Protein AF-A0A161WYA4-F1 (afdb_monomer)

Secondary structure (DSSP, 8-state):
-----PPPP----SSSHHHHHHHHHHHHHHHHHHHHHHHTTTT---PPPP---------------------------------HHHHHHHHHHT-SS-TT-TT-HHHHHHHHS-HHHHHHHHHHHTT-HHHHHHHHHHHHHHHHTT-HHHHHHHHHHSPTT-HHHHHHHTTTTTSSSSTTTT----

Mean predicted aligned error: 19.21 Å

pLDDT: mean 70.08, std 20.34, range [38.53, 97.38]

Radius of gyration: 28.35 Å; Cα contacts (8 Å, |Δi|>4): 161; chains: 1; bounding box: 110×42×62 Å

Sequence (186 aa):
MTMEGRQPPRNGFFTTMPGVLTAVAAIITAVGGVYGVYATQKTSDEPSPPGPSTSIAEESTDEPTAPTPTEPTPTPTEPTSVPIIIALGDLNGAASTDTTSVDDPFTAWYVSADLERQAVADACGNGDLDSCAVLEQVLAQDCTDTVYAACDILYFVEPEGSELEDLGATCGYLFGDWSFAGRCST

Solvent-accessible surface area (backbone atoms only — not comparable to full-atom values): 11558 Å² total; per-residue (Å²): 141,82,85,82,83,82,79,81,87,82,88,70,78,83,78,47,77,73,53,59,56,56,55,52,55,56,51,53,56,57,54,52,57,57,52,57,62,57,66,66,63,78,80,75,89,84,85,87,81,86,86,79,92,82,87,86,83,89,84,88,79,92,83,80,92,69,86,74,77,85,68,78,76,76,73,82,71,73,74,74,72,63,58,53,59,59,46,52,46,57,65,55,59,62,66,68,85,58,93,72,65,81,83,39,38,60,59,54,36,51,78,71,44,55,73,69,57,40,51,30,47,52,40,18,76,72,68,37,65,69,32,37,62,48,37,52,54,50,30,54,50,36,8,58,71,62,37,30,32,25,6,22,41,35,30,70,41,40,52,90,91,35,76,56,19,53,36,8,18,14,38,36,65,77,38,99,48,63,91,38,49,58,51,46,68,125

Foldseek 3Di:
DDDDDDDDDDPPPPPDPVVVVVVVVVVVVVVVVVVVVVVVPPPDDDDDDDDDDDDDDDDDDDDDDDDDPPPPPPDPPPQPLPQLLVQVCVLCVVPPVCLPPPVRLVNVCLVVDDPVLVVLSVCVPVPNSVSSVVNLVVLLVCQLVQSLSSLLSQLRSGTPPDPSVVCSQCSNVVRPGNPQRSNSDD

Structure (mmCIF, N/CA/C/O backbone):
data_AF-A0A161WYA4-F1
#
_entry.id   AF-A0A161WYA4-F1
#
loop_
_atom_site.group_PDB
_atom_site.id
_atom_site.type_symbol
_atom_site.label_atom_id
_atom_site.label_alt_id
_atom_site.label_comp_id
_atom_site.label_asym_id
_atom_site.label_entity_id
_atom_site.label_seq_id
_atom_site.pdbx_PDB_ins_code
_atom_site.Cartn_x
_atom_site.Cartn_y
_atom_site.Cartn_z
_atom_site.occupancy
_atom_site.B_iso_or_equiv
_atom_site.auth_seq_id
_atom_site.auth_comp_id
_atom_site.auth_asym_id
_atom_site.auth_atom_id
_atom_site.pdbx_PDB_model_num
ATOM 1 N N . MET A 1 1 ? 61.691 4.209 -39.657 1.00 47.62 1 MET A N 1
ATOM 2 C CA . MET A 1 1 ? 60.628 3.220 -39.926 1.00 47.62 1 MET A CA 1
ATOM 3 C C . MET A 1 1 ? 59.839 3.071 -38.641 1.00 47.62 1 MET A C 1
ATOM 5 O O . MET A 1 1 ? 60.300 2.380 -37.745 1.00 47.62 1 MET A O 1
ATOM 9 N N . THR A 1 2 ? 58.719 3.777 -38.517 1.00 48.59 2 THR A N 1
ATOM 10 C CA . THR A 1 2 ? 57.867 3.718 -37.323 1.00 48.59 2 THR A CA 1
ATOM 11 C C . THR A 1 2 ? 56.442 3.592 -37.836 1.00 48.59 2 THR A C 1
ATOM 13 O O . THR A 1 2 ? 55.973 4.480 -38.542 1.00 48.59 2 THR A O 1
ATOM 16 N N . MET A 1 3 ? 55.830 2.429 -37.610 1.00 46.84 3 MET A N 1
ATOM 17 C CA . MET A 1 3 ? 54.502 2.098 -38.119 1.00 46.84 3 MET A CA 1
ATOM 18 C C . MET A 1 3 ? 53.418 2.738 -37.251 1.00 46.84 3 MET A C 1
ATOM 20 O O . MET A 1 3 ? 53.408 2.569 -36.033 1.00 46.84 3 MET A O 1
ATOM 24 N N . GLU A 1 4 ? 52.504 3.444 -37.912 1.00 56.88 4 GLU A N 1
ATOM 25 C CA . GLU A 1 4 ? 51.235 3.941 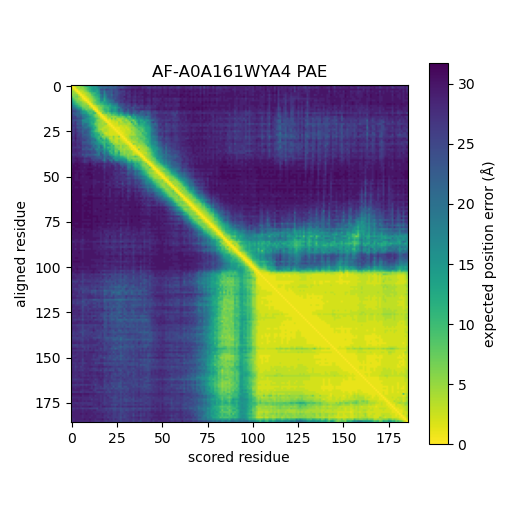-37.386 1.00 56.88 4 GLU A CA 1
ATOM 26 C C . GLU A 1 4 ? 50.301 2.775 -37.018 1.00 56.88 4 GLU A C 1
ATOM 28 O O . GLU A 1 4 ? 50.036 1.879 -37.823 1.00 56.88 4 GLU A O 1
ATOM 33 N N . GLY A 1 5 ? 49.784 2.793 -35.788 1.00 56.94 5 GLY A N 1
ATOM 34 C CA . GLY A 1 5 ? 48.776 1.852 -35.310 1.00 56.94 5 GLY A CA 1
ATOM 35 C C . GLY A 1 5 ? 47.381 2.229 -35.807 1.00 56.94 5 GLY A C 1
ATOM 36 O O . GLY A 1 5 ? 46.801 3.217 -35.367 1.00 56.94 5 GLY A O 1
ATOM 37 N N . ARG A 1 6 ? 46.825 1.409 -36.703 1.00 56.19 6 ARG A N 1
ATOM 38 C CA . ARG A 1 6 ? 45.411 1.430 -37.111 1.00 56.19 6 ARG A CA 1
ATOM 39 C C . ARG A 1 6 ? 44.522 1.006 -35.934 1.00 56.19 6 ARG A C 1
ATOM 41 O O . ARG A 1 6 ? 44.583 -0.144 -35.507 1.00 56.19 6 ARG A O 1
ATOM 48 N N . GLN A 1 7 ? 43.664 1.903 -35.449 1.00 64.12 7 GLN A N 1
ATOM 49 C CA . GLN A 1 7 ? 42.535 1.541 -34.584 1.00 64.12 7 GLN A CA 1
ATOM 50 C C . GLN A 1 7 ? 41.408 0.891 -35.414 1.00 64.12 7 GLN A C 1
ATOM 52 O O . GLN A 1 7 ? 41.105 1.386 -36.503 1.00 64.12 7 GLN A O 1
ATOM 57 N N . PRO A 1 8 ? 40.763 -0.188 -34.929 1.00 61.38 8 PRO A N 1
ATOM 58 C CA . PRO A 1 8 ? 39.582 -0.759 -35.571 1.00 61.38 8 PRO A CA 1
ATOM 59 C C . PRO A 1 8 ? 38.324 0.104 -35.332 1.00 61.38 8 PRO A C 1
ATOM 61 O O . PRO A 1 8 ? 38.220 0.770 -34.296 1.00 61.38 8 PRO A O 1
ATOM 64 N N . PRO A 1 9 ? 37.348 0.091 -36.262 1.00 58.38 9 PRO A N 1
ATOM 65 C CA . PRO A 1 9 ? 36.104 0.839 -36.122 1.00 58.38 9 PRO A CA 1
ATOM 66 C C . PRO A 1 9 ? 35.237 0.280 -34.985 1.00 58.38 9 PRO A C 1
ATOM 68 O O . PRO A 1 9 ? 34.954 -0.915 -34.905 1.00 58.38 9 PRO A O 1
ATOM 71 N N . ARG A 1 10 ? 34.805 1.181 -34.098 1.00 57.78 10 ARG A N 1
ATOM 72 C CA . ARG A 1 10 ? 33.825 0.934 -33.037 1.00 57.78 10 ARG A CA 1
ATOM 73 C C . ARG A 1 10 ? 32.420 0.856 -33.644 1.00 57.78 10 ARG A C 1
ATOM 75 O O . ARG A 1 10 ? 31.809 1.885 -33.911 1.00 57.78 10 ARG A O 1
ATOM 82 N N . ASN A 1 11 ? 31.889 -0.352 -33.805 1.00 58.50 11 ASN A N 1
ATOM 83 C CA . ASN A 1 11 ? 30.472 -0.571 -34.107 1.00 58.50 11 ASN A CA 1
ATOM 84 C C . ASN A 1 11 ? 29.654 -0.479 -32.809 1.00 58.50 11 ASN A C 1
ATOM 86 O O . ASN A 1 11 ? 29.347 -1.488 -32.183 1.00 58.50 11 ASN A O 1
ATOM 90 N N . GLY A 1 12 ? 29.342 0.745 -32.380 1.00 54.50 12 GLY A N 1
ATOM 91 C CA . GLY A 1 12 ? 28.477 1.032 -31.232 1.00 54.50 12 GLY A CA 1
ATOM 92 C C . GLY A 1 12 ? 27.145 1.628 -31.677 1.00 54.50 12 GLY A C 1
ATOM 93 O O . GLY A 1 12 ? 26.897 2.802 -31.438 1.00 54.50 12 GLY A O 1
ATOM 94 N N . PHE A 1 13 ? 26.309 0.838 -32.353 1.00 54.38 13 PHE A N 1
ATOM 95 C CA . PHE A 1 13 ? 24.953 1.248 -32.758 1.00 54.38 13 PHE A CA 1
ATOM 96 C C . PHE A 1 13 ? 23.881 0.981 -31.676 1.00 54.38 13 PHE A C 1
ATOM 98 O O . PHE A 1 13 ? 22.723 1.324 -31.873 1.00 54.38 13 PHE A O 1
ATOM 105 N N . PHE A 1 14 ? 24.252 0.403 -30.525 1.00 50.34 14 PHE A N 1
ATOM 106 C CA . PHE A 1 14 ? 23.326 0.047 -29.433 1.00 50.34 14 PHE A CA 1
ATOM 107 C C . PHE A 1 14 ? 23.307 1.030 -28.248 1.00 50.34 14 PHE A C 1
ATOM 109 O O . PHE A 1 14 ? 22.590 0.804 -27.281 1.00 50.34 14 PHE A O 1
ATOM 116 N N . THR A 1 15 ? 24.060 2.131 -28.304 1.00 53.16 15 THR A N 1
ATOM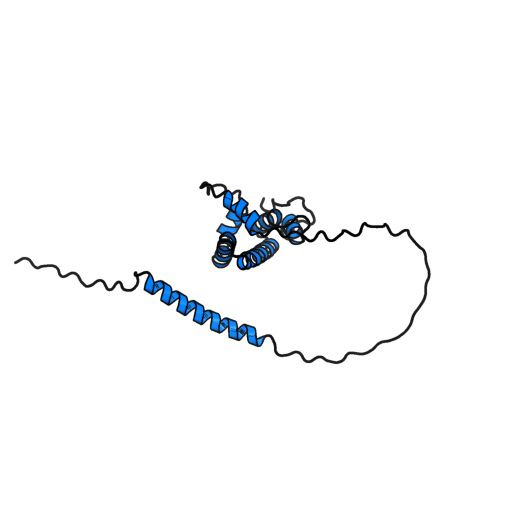 117 C CA . THR A 1 15 ? 2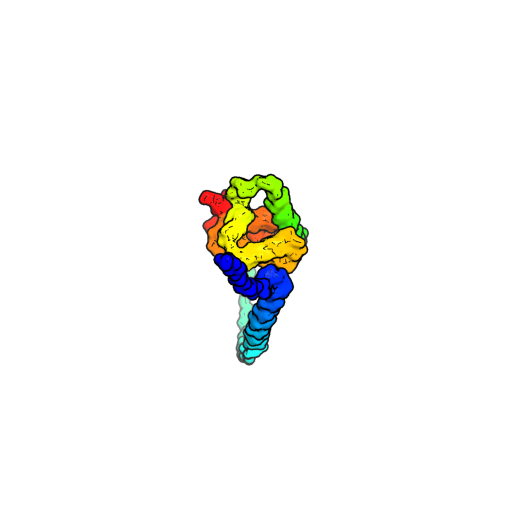4.159 3.118 -27.204 1.00 53.16 15 THR A CA 1
ATOM 118 C C . THR A 1 15 ? 23.525 4.468 -27.524 1.00 53.16 15 THR A C 1
ATOM 120 O O . THR A 1 15 ? 23.718 5.442 -26.802 1.00 53.16 15 THR A O 1
ATOM 123 N N . THR A 1 16 ? 22.760 4.555 -28.609 1.00 54.78 16 THR A N 1
ATOM 124 C CA . THR A 1 16 ? 21.992 5.754 -28.942 1.00 54.78 16 THR A CA 1
ATOM 125 C C . THR A 1 16 ? 20.567 5.579 -28.415 1.00 54.78 16 THR A C 1
ATOM 127 O O . THR A 1 16 ? 19.871 4.649 -28.819 1.00 54.78 16 THR A O 1
ATOM 130 N N . MET A 1 17 ? 20.134 6.489 -27.531 1.00 55.53 17 MET A N 1
ATOM 131 C CA . MET A 1 17 ? 18.785 6.583 -26.935 1.00 55.53 17 MET A CA 1
ATOM 132 C C . MET A 1 17 ? 17.600 6.204 -27.861 1.00 55.53 17 MET A C 1
ATOM 134 O O . MET A 1 17 ? 16.667 5.572 -27.372 1.00 55.53 17 MET A O 1
ATOM 138 N N . PRO A 1 18 ? 17.609 6.496 -29.180 1.00 55.38 18 PRO A N 1
ATOM 139 C CA . PRO A 1 18 ? 16.517 6.096 -30.076 1.00 55.38 18 PRO A CA 1
ATOM 140 C C . PRO A 1 18 ? 16.351 4.575 -30.278 1.00 55.38 18 PRO A C 1
ATOM 142 O O . PRO A 1 18 ? 15.240 4.095 -30.505 1.00 55.38 18 PRO A O 1
ATOM 145 N N . GLY A 1 19 ? 17.437 3.796 -30.206 1.00 49.72 19 GLY A N 1
ATOM 146 C CA . GLY A 1 19 ? 17.408 2.354 -30.489 1.00 49.72 19 GLY A CA 1
ATOM 147 C C . GLY A 1 19 ? 16.739 1.532 -29.385 1.00 49.72 19 GLY A C 1
ATOM 148 O O . GLY A 1 19 ? 15.979 0.610 -29.674 1.00 49.72 19 GLY A O 1
ATOM 149 N N . VAL A 1 20 ? 16.967 1.910 -28.123 1.00 57.31 20 VAL A N 1
ATOM 150 C CA . VAL A 1 20 ? 16.388 1.228 -26.952 1.00 57.31 20 VAL A CA 1
ATOM 151 C C . VAL A 1 20 ? 14.870 1.428 -26.902 1.00 57.31 20 VAL A C 1
ATOM 153 O O . VAL A 1 20 ? 14.136 0.466 -26.697 1.00 57.31 20 VAL A O 1
ATOM 156 N N . LEU A 1 21 ? 14.382 2.640 -27.193 1.00 57.38 21 LEU A N 1
ATOM 157 C CA . LEU A 1 21 ? 12.945 2.945 -27.200 1.00 57.38 21 LEU A CA 1
ATOM 158 C C . LEU A 1 21 ? 12.170 2.132 -28.249 1.00 57.38 21 LEU A C 1
ATOM 160 O O . LEU A 1 21 ? 11.066 1.660 -27.984 1.00 57.38 21 LEU A O 1
ATOM 164 N N . THR A 1 22 ? 12.766 1.912 -29.423 1.00 62.84 22 THR A N 1
ATOM 165 C CA . THR A 1 22 ? 12.117 1.138 -30.494 1.00 62.84 22 THR A CA 1
ATOM 166 C C . THR A 1 22 ? 12.009 -0.348 -30.129 1.00 62.84 22 THR A C 1
ATOM 168 O O . THR A 1 22 ? 11.001 -0.988 -30.426 1.00 62.84 22 THR A O 1
ATOM 171 N N . ALA A 1 23 ? 13.018 -0.899 -29.443 1.00 55.03 23 ALA A N 1
ATOM 172 C CA . ALA A 1 23 ? 12.997 -2.288 -28.986 1.00 55.03 23 ALA A CA 1
ATOM 173 C C . ALA A 1 23 ? 11.920 -2.533 -27.913 1.00 55.03 23 ALA A C 1
ATOM 175 O O . ALA A 1 23 ? 11.228 -3.547 -27.967 1.00 55.03 23 ALA A O 1
ATOM 176 N N . VAL A 1 24 ? 11.721 -1.588 -26.987 1.00 58.06 24 VAL A N 1
ATOM 177 C CA . VAL A 1 24 ? 10.690 -1.688 -25.937 1.00 58.06 24 VAL A CA 1
ATOM 178 C C . VAL A 1 24 ? 9.274 -1.656 -26.530 1.00 58.06 24 VAL A C 1
ATOM 180 O O . VAL A 1 24 ? 8.442 -2.487 -26.170 1.00 58.06 24 VAL A O 1
ATOM 183 N N . ALA A 1 25 ? 9.004 -0.785 -27.508 1.00 57.91 25 ALA A N 1
ATOM 184 C CA . ALA A 1 25 ? 7.690 -0.711 -28.159 1.00 57.91 25 ALA A CA 1
ATOM 185 C C . ALA A 1 25 ? 7.301 -2.010 -28.899 1.00 57.91 25 ALA A C 1
ATOM 187 O O . ALA A 1 25 ? 6.134 -2.418 -28.897 1.00 57.91 25 ALA A O 1
ATOM 188 N N . ALA A 1 26 ? 8.282 -2.695 -29.499 1.00 57.41 26 ALA A N 1
ATOM 189 C CA . ALA A 1 26 ? 8.061 -3.977 -30.166 1.00 57.41 26 ALA A CA 1
ATOM 190 C C . ALA A 1 26 ? 7.690 -5.095 -29.173 1.00 57.41 26 ALA A C 1
ATOM 192 O O . ALA A 1 26 ? 6.840 -5.931 -29.481 1.00 57.41 26 ALA A O 1
ATOM 193 N N . ILE A 1 27 ? 8.277 -5.085 -27.972 1.00 59.66 27 ILE A N 1
ATOM 194 C CA . ILE A 1 27 ? 7.988 -6.066 -26.917 1.00 59.66 27 ILE A CA 1
ATOM 195 C C . ILE A 1 27 ? 6.573 -5.858 -26.356 1.00 59.66 27 ILE A C 1
ATOM 197 O O . ILE A 1 27 ? 5.811 -6.819 -26.275 1.00 59.66 27 ILE A O 1
ATOM 201 N N . ILE A 1 28 ? 6.177 -4.613 -26.061 1.00 59.66 28 ILE A N 1
ATOM 202 C CA . ILE A 1 28 ? 4.836 -4.291 -25.529 1.00 59.66 28 ILE A CA 1
ATOM 203 C C . ILE A 1 28 ? 3.731 -4.735 -26.502 1.00 59.66 28 ILE A C 1
ATOM 205 O O . ILE A 1 28 ? 2.737 -5.337 -26.096 1.00 59.66 28 ILE A O 1
ATOM 209 N N . THR A 1 29 ? 3.930 -4.516 -27.806 1.00 59.72 29 THR A N 1
ATOM 210 C CA . THR A 1 29 ? 2.952 -4.909 -28.837 1.00 59.72 29 THR A CA 1
ATOM 211 C C . THR A 1 29 ? 2.811 -6.434 -28.945 1.00 59.72 29 THR A C 1
ATOM 213 O O . THR A 1 29 ? 1.705 -6.945 -29.129 1.00 59.72 29 THR A O 1
ATOM 216 N N . ALA A 1 30 ? 3.911 -7.179 -28.794 1.00 48.88 30 ALA A N 1
ATOM 217 C CA . ALA A 1 30 ? 3.885 -8.639 -28.842 1.00 48.88 30 ALA A CA 1
ATOM 218 C C . ALA A 1 30 ? 3.184 -9.256 -27.617 1.00 48.88 30 ALA A C 1
ATOM 220 O O . ALA A 1 30 ? 2.446 -10.228 -27.767 1.00 48.88 30 ALA A O 1
ATOM 221 N N . VAL A 1 31 ? 3.364 -8.680 -26.423 1.00 57.81 31 VAL A N 1
ATOM 222 C CA . VAL A 1 31 ? 2.738 -9.182 -25.186 1.00 57.81 31 VAL A CA 1
ATOM 223 C C . VAL A 1 31 ? 1.249 -8.818 -25.121 1.00 57.81 31 VAL A C 1
ATOM 225 O O . VAL A 1 31 ? 0.424 -9.674 -24.795 1.00 57.81 31 VAL A O 1
ATOM 228 N N . GLY A 1 32 ? 0.872 -7.600 -25.531 1.00 53.41 32 GLY A N 1
ATOM 229 C CA . GLY A 1 32 ? -0.534 -7.174 -25.580 1.00 53.41 32 GLY A CA 1
ATOM 230 C C . GLY A 1 32 ? -1.396 -8.010 -26.537 1.00 53.41 32 GLY A C 1
ATOM 231 O O . GLY A 1 32 ? -2.552 -8.308 -26.236 1.00 53.41 32 GLY A O 1
ATOM 232 N N . GLY A 1 33 ? -0.824 -8.470 -27.658 1.00 54.84 33 GLY A N 1
ATOM 233 C CA . GLY A 1 33 ? -1.518 -9.347 -28.607 1.00 54.84 33 GLY A CA 1
ATOM 234 C C . GLY A 1 33 ? -1.873 -10.726 -28.037 1.00 54.84 33 GLY A C 1
ATOM 235 O O . GLY A 1 33 ? -2.917 -11.278 -28.379 1.00 54.84 33 GLY A O 1
ATOM 236 N N . VAL A 1 34 ? -1.049 -11.272 -27.135 1.00 56.34 34 VAL A N 1
ATOM 237 C CA . VAL A 1 34 ? -1.311 -12.573 -26.492 1.00 56.34 34 VAL A CA 1
ATOM 238 C C . VAL A 1 34 ? -2.396 -12.445 -25.417 1.00 56.34 34 VAL A C 1
ATOM 240 O O . VAL A 1 34 ? -3.281 -13.297 -25.341 1.00 56.34 34 VAL A O 1
ATOM 243 N N . TYR A 1 35 ? -2.393 -11.356 -24.642 1.00 51.31 35 TYR A N 1
ATOM 244 C CA . TYR A 1 35 ? -3.405 -11.115 -23.606 1.00 51.31 35 TYR A CA 1
ATOM 245 C C . TYR A 1 35 ? -4.802 -10.817 -24.182 1.00 51.31 35 TYR A C 1
ATOM 247 O O . TYR A 1 35 ? -5.800 -11.327 -23.668 1.00 51.31 35 TYR A O 1
ATOM 255 N N . GLY A 1 36 ? -4.896 -10.080 -25.296 1.00 51.44 36 GLY A N 1
ATOM 256 C CA . GLY A 1 36 ? -6.182 -9.777 -25.945 1.00 51.44 36 GLY A CA 1
ATOM 257 C C . GLY A 1 36 ? -6.926 -11.012 -26.484 1.00 51.44 36 GLY A C 1
ATOM 258 O O . GLY A 1 36 ? -8.158 -11.065 -26.451 1.00 51.44 36 GLY A O 1
ATOM 259 N N . VAL A 1 37 ? -6.191 -12.039 -26.926 1.00 55.22 37 VAL A N 1
ATOM 260 C CA . VAL A 1 37 ? -6.762 -13.316 -27.407 1.00 55.22 37 VAL A CA 1
ATOM 261 C C . VAL A 1 37 ? -7.187 -14.229 -26.249 1.00 55.22 37 VAL A C 1
ATOM 263 O O . VAL A 1 37 ? -8.087 -15.056 -26.405 1.00 55.22 37 VAL A O 1
ATOM 266 N N . TYR A 1 38 ? -6.580 -14.076 -25.070 1.00 52.91 38 TYR A N 1
ATOM 267 C CA . TYR A 1 38 ? -6.950 -14.847 -23.880 1.00 52.91 38 TYR A CA 1
ATOM 268 C C . TYR A 1 38 ? -8.208 -14.291 -23.194 1.00 52.91 38 TYR A C 1
ATOM 270 O O . TYR A 1 38 ? -9.061 -15.060 -22.753 1.00 52.91 38 TYR A O 1
ATOM 278 N N . ALA A 1 39 ? -8.372 -12.965 -23.159 1.00 54.16 39 ALA A N 1
ATOM 279 C CA . ALA A 1 39 ? -9.538 -12.317 -22.552 1.00 54.16 39 ALA A CA 1
ATOM 280 C C . ALA A 1 39 ? -10.845 -12.536 -23.343 1.00 54.16 39 ALA A C 1
ATOM 282 O O . ALA A 1 39 ? -11.924 -12.571 -22.758 1.00 54.16 39 ALA A O 1
ATOM 283 N N . THR A 1 40 ? -10.767 -12.742 -24.661 1.00 51.88 40 THR A N 1
ATOM 284 C CA . THR A 1 40 ? -11.947 -12.949 -25.523 1.00 51.88 40 THR A CA 1
ATOM 285 C C . THR A 1 40 ? -12.492 -14.381 -25.516 1.00 51.88 40 THR A C 1
ATOM 287 O O . THR A 1 40 ? -13.616 -14.596 -25.961 1.00 51.88 40 THR A O 1
ATOM 290 N N . GLN A 1 41 ? -11.758 -15.361 -24.975 1.00 49.72 41 GLN A N 1
ATOM 291 C CA . GLN A 1 41 ? -12.216 -16.758 -24.907 1.00 49.72 41 GLN A CA 1
ATOM 292 C C . GLN A 1 41 ? -13.034 -17.102 -23.651 1.00 49.72 41 GLN A C 1
ATOM 294 O O . GLN A 1 41 ? -13.661 -18.155 -23.621 1.00 49.72 41 GLN A O 1
ATOM 299 N N . LYS A 1 42 ? -13.083 -16.240 -22.624 1.00 50.50 42 LYS A N 1
ATOM 300 C CA . LYS A 1 42 ? -13.828 -16.532 -21.381 1.00 50.50 42 LYS A CA 1
ATOM 301 C C . LYS A 1 42 ? -15.328 -16.188 -21.414 1.00 50.50 42 LYS A C 1
ATOM 303 O O . LYS A 1 42 ? -15.999 -16.397 -20.410 1.00 50.50 42 LYS A O 1
ATOM 308 N N . THR A 1 43 ? -15.875 -15.715 -22.538 1.00 47.28 43 THR A N 1
ATOM 309 C CA . THR A 1 43 ? -17.268 -15.213 -22.609 1.00 47.28 43 THR A CA 1
ATOM 310 C C . THR A 1 43 ? -18.182 -16.032 -23.526 1.00 47.28 43 THR A C 1
ATOM 312 O O . THR A 1 43 ? -19.148 -15.516 -24.085 1.00 47.28 43 THR A O 1
ATOM 315 N N . SER A 1 44 ? -17.904 -17.314 -23.736 1.00 49.62 44 SER A N 1
ATOM 316 C CA . SER A 1 44 ? -18.810 -18.188 -24.490 1.00 49.62 44 SER A CA 1
ATOM 317 C C . SER A 1 44 ? -18.805 -19.581 -23.890 1.00 49.62 44 SER A C 1
ATOM 319 O O . SER A 1 44 ? -17.930 -20.369 -24.210 1.00 49.62 44 SER A O 1
ATOM 321 N N . ASP A 1 45 ? -19.730 -19.815 -22.957 1.00 44.25 45 ASP A N 1
ATOM 322 C CA . ASP A 1 45 ? -20.588 -21.007 -22.871 1.00 44.25 45 ASP A CA 1
ATOM 323 C C . ASP A 1 45 ? -21.181 -21.123 -21.458 1.00 44.25 45 ASP A C 1
ATOM 325 O O . ASP A 1 45 ? -20.529 -21.614 -20.544 1.00 44.25 45 ASP A O 1
ATOM 329 N N . GLU A 1 46 ? -22.449 -20.733 -21.284 1.00 38.53 46 GLU A N 1
ATOM 330 C CA . GLU A 1 46 ? -23.305 -21.422 -20.310 1.00 38.53 46 GLU A CA 1
ATOM 331 C C . GLU A 1 46 ? -24.775 -21.443 -20.779 1.00 38.53 46 GLU A C 1
ATOM 333 O O . GLU A 1 46 ? -25.427 -20.398 -20.846 1.00 38.53 46 GLU A O 1
ATOM 338 N N . PRO A 1 47 ? -25.324 -22.618 -21.145 1.00 47.44 47 PRO A N 1
ATOM 339 C CA . PRO A 1 47 ? -26.754 -22.807 -21.355 1.00 47.44 47 PRO A CA 1
ATOM 340 C C . PRO A 1 47 ? -27.472 -23.139 -20.033 1.00 47.44 47 PRO A C 1
A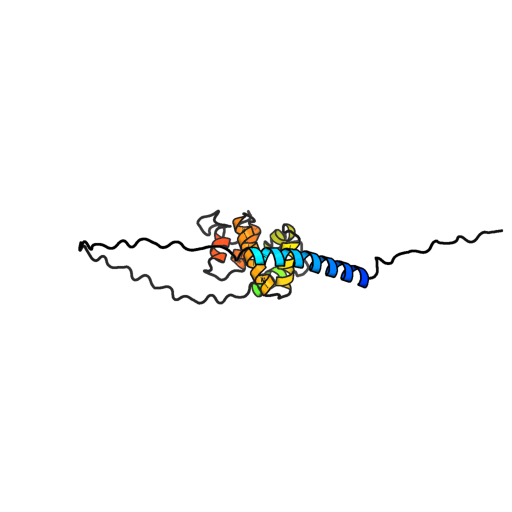TOM 342 O O . PRO A 1 47 ? -27.167 -24.132 -19.375 1.00 47.44 47 PRO A O 1
ATOM 345 N N . SER A 1 48 ? -28.479 -22.334 -19.674 1.00 46.06 48 SER A N 1
ATOM 346 C CA . SER A 1 48 ? -29.366 -22.566 -18.523 1.00 46.06 48 SER A CA 1
ATOM 347 C C . SER A 1 48 ? -30.192 -23.856 -18.641 1.00 46.06 48 SER A C 1
ATOM 349 O O . SER A 1 48 ? -30.783 -24.101 -19.698 1.00 46.06 48 SER A O 1
ATOM 351 N N . PRO A 1 49 ? -30.391 -24.608 -17.542 1.00 57.84 49 PRO A N 1
ATOM 352 C CA . PRO A 1 49 ? -31.505 -25.537 -17.413 1.00 57.84 49 PRO A CA 1
ATOM 353 C C . PRO A 1 49 ? -32.680 -24.951 -16.591 1.00 57.84 49 PRO A C 1
ATOM 355 O O . PRO A 1 49 ? -32.474 -24.110 -15.713 1.00 57.84 49 PRO A O 1
ATOM 3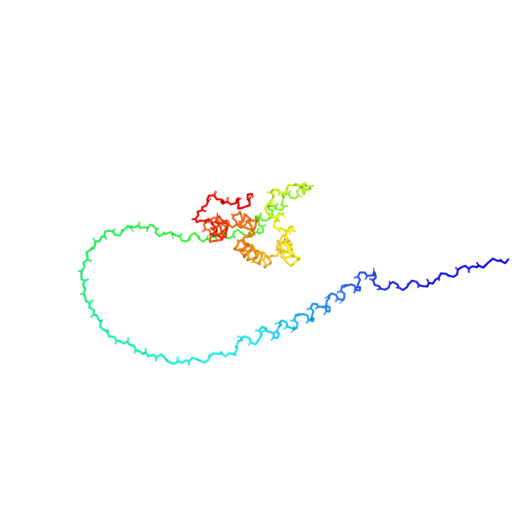58 N N . PRO A 1 50 ? -33.928 -25.387 -16.867 1.00 53.09 50 PRO A N 1
ATOM 359 C CA . PRO A 1 50 ? -35.140 -24.894 -16.217 1.00 53.09 50 PRO A CA 1
ATOM 360 C C . PRO A 1 50 ? -35.324 -25.506 -14.819 1.00 53.09 50 PRO A C 1
ATOM 362 O O . PRO A 1 50 ? -35.002 -26.671 -14.590 1.00 53.09 50 PRO A O 1
ATOM 365 N N . GLY A 1 51 ? -35.859 -24.712 -13.888 1.00 46.59 51 GLY A N 1
ATOM 366 C CA . GLY A 1 51 ? -36.082 -25.123 -12.499 1.00 46.59 51 GLY A CA 1
ATOM 367 C C . GLY A 1 51 ? -37.257 -26.087 -12.291 1.00 46.59 51 GLY A C 1
ATOM 368 O O . GLY A 1 51 ? -37.955 -26.448 -13.239 1.00 46.59 51 GLY A O 1
ATOM 369 N N . PRO A 1 52 ? -37.541 -26.441 -11.027 1.00 50.66 52 PRO A N 1
ATOM 370 C CA . PRO A 1 52 ? -38.861 -26.893 -10.620 1.00 50.66 52 PRO A CA 1
ATOM 371 C C . PRO A 1 52 ? -39.510 -25.927 -9.619 1.00 50.66 52 PRO A C 1
ATOM 373 O O . PRO A 1 52 ? -38.947 -25.576 -8.582 1.00 50.66 52 PRO A O 1
ATOM 376 N N . SER A 1 53 ? -40.747 -25.539 -9.929 1.00 53.25 53 SER A N 1
ATOM 377 C CA . SER A 1 53 ? -41.691 -24.937 -8.992 1.00 53.25 53 SER A CA 1
ATOM 378 C C . SER A 1 53 ? -41.909 -25.849 -7.785 1.00 53.25 53 SER A C 1
ATOM 380 O O . SER A 1 53 ? -42.200 -27.030 -7.953 1.00 53.25 53 SER A O 1
ATOM 382 N N . THR A 1 54 ? -41.859 -25.290 -6.577 1.00 44.59 54 THR A N 1
ATOM 383 C CA . THR A 1 54 ? -42.517 -25.886 -5.408 1.00 44.59 54 THR A CA 1
ATOM 384 C C . THR A 1 54 ? -43.269 -24.789 -4.671 1.00 44.59 54 THR A C 1
ATOM 386 O O . THR A 1 54 ? -42.692 -23.943 -3.998 1.00 44.59 54 THR A O 1
ATOM 389 N N . SER A 1 55 ? -44.581 -24.789 -4.860 1.00 49.44 55 SER A N 1
ATOM 390 C CA . SER A 1 55 ? -45.559 -24.178 -3.968 1.00 49.44 55 SER A CA 1
ATOM 391 C C . SER A 1 55 ? -45.927 -25.186 -2.877 1.00 49.44 55 SER A C 1
ATOM 393 O O . SER A 1 55 ? -46.121 -26.352 -3.223 1.00 49.44 55 SER A O 1
ATOM 395 N N . ILE A 1 56 ? -46.115 -24.743 -1.626 1.00 47.19 56 ILE A N 1
ATOM 396 C CA . ILE A 1 56 ? -47.364 -24.880 -0.836 1.00 47.19 56 ILE A CA 1
ATOM 397 C C . ILE A 1 56 ? -47.124 -24.630 0.674 1.00 47.19 56 ILE A C 1
ATOM 399 O O . ILE A 1 56 ? -46.202 -25.179 1.266 1.00 47.19 56 ILE A O 1
ATOM 403 N N . ALA A 1 57 ? -48.091 -23.885 1.228 1.00 43.34 57 ALA A N 1
ATOM 404 C CA . ALA A 1 57 ? -48.660 -23.851 2.584 1.00 43.34 57 ALA A CA 1
ATOM 405 C C . ALA A 1 57 ? -47.992 -23.051 3.715 1.00 43.34 57 ALA A C 1
ATOM 407 O O . ALA A 1 57 ? -46.945 -23.393 4.252 1.00 43.34 57 ALA A O 1
ATOM 408 N N . GLU A 1 58 ? -48.763 -22.035 4.109 1.00 57.00 58 GLU A N 1
ATOM 409 C CA . GLU A 1 58 ? -48.864 -21.388 5.415 1.00 57.00 58 GLU A CA 1
ATOM 410 C C . GLU A 1 58 ? -48.938 -22.388 6.583 1.00 57.00 58 GLU A C 1
ATOM 412 O O . GLU A 1 58 ? -49.684 -23.363 6.514 1.00 57.00 58 GLU A O 1
ATOM 417 N N . GLU A 1 59 ? -48.293 -22.062 7.706 1.00 45.38 59 GLU A N 1
ATOM 418 C CA . GLU A 1 59 ? -48.840 -22.371 9.030 1.00 45.38 59 GLU A CA 1
ATOM 419 C C . GLU A 1 59 ? -48.487 -21.249 10.020 1.00 45.38 59 GLU A C 1
ATOM 421 O O . GLU A 1 59 ? -47.364 -20.750 10.078 1.00 45.38 59 GLU A O 1
ATOM 426 N N . SER A 1 60 ? -49.522 -20.818 10.733 1.00 55.88 60 SER A N 1
ATOM 427 C CA . SER A 1 60 ? -49.604 -19.682 11.644 1.00 55.88 60 SER A CA 1
ATOM 428 C C . SER A 1 60 ? -49.088 -20.053 13.034 1.00 55.88 60 SER A C 1
ATOM 430 O O . SER A 1 60 ? -49.482 -21.090 13.561 1.00 55.88 60 SER A O 1
ATOM 432 N N . THR A 1 61 ? -48.310 -19.189 13.691 1.00 45.84 61 THR A N 1
ATOM 433 C CA . THR A 1 61 ? -48.194 -19.159 15.163 1.00 45.84 61 THR A CA 1
ATOM 434 C C . THR A 1 61 ? -47.800 -17.749 15.624 1.00 45.84 61 THR A C 1
ATOM 436 O O . THR A 1 61 ? -46.681 -17.299 15.395 1.00 45.84 61 THR A O 1
ATOM 439 N N . ASP A 1 62 ? -48.754 -17.058 16.250 1.00 55.06 62 ASP A N 1
ATOM 440 C CA . ASP A 1 62 ? -48.563 -15.875 17.097 1.00 55.06 62 ASP A CA 1
ATOM 441 C C . ASP A 1 62 ? -47.669 -16.198 18.309 1.00 55.06 62 ASP A C 1
ATOM 443 O O . ASP A 1 62 ? -48.003 -17.137 19.025 1.00 55.06 62 ASP A O 1
ATOM 447 N N . GLU A 1 63 ? -46.625 -15.396 18.593 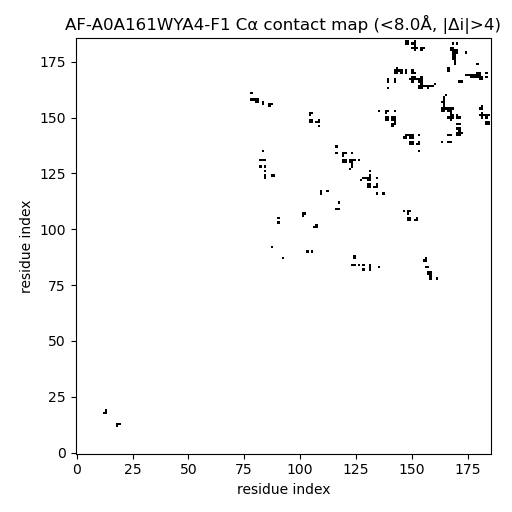1.00 53.66 63 GLU A N 1
ATOM 448 C CA . GLU A 1 63 ? -46.196 -15.010 19.961 1.00 53.66 63 GLU A CA 1
ATOM 449 C C . GLU A 1 63 ? -45.059 -13.942 19.958 1.00 53.66 63 GLU A C 1
ATOM 451 O O . GLU A 1 63 ? -44.521 -13.620 18.901 1.00 53.66 63 GLU A O 1
ATOM 456 N N . PRO A 1 64 ? -44.710 -13.321 21.105 1.00 54.53 64 PRO A N 1
ATOM 457 C CA . PRO A 1 64 ? -45.087 -11.972 21.505 1.00 54.53 64 PRO A CA 1
ATOM 458 C C . PRO A 1 64 ? -44.034 -10.884 21.210 1.00 54.53 64 PRO A C 1
ATOM 460 O O . PRO A 1 64 ? -42.823 -11.099 21.230 1.00 54.53 64 PRO A O 1
ATOM 463 N N . THR A 1 65 ? -44.534 -9.660 21.036 1.00 52.06 65 THR A N 1
ATOM 464 C CA . THR A 1 65 ? -43.790 -8.409 20.850 1.00 52.06 65 THR A CA 1
ATOM 465 C C . THR A 1 65 ? -42.769 -8.147 21.965 1.00 52.06 65 THR A C 1
ATOM 467 O O . THR A 1 65 ? -43.126 -7.709 23.060 1.00 52.06 65 THR A O 1
ATOM 470 N N . ALA A 1 66 ? -41.484 -8.333 21.663 1.00 61.50 66 ALA A N 1
ATOM 471 C CA . ALA A 1 66 ? -40.397 -7.653 22.361 1.00 61.50 66 ALA A CA 1
ATOM 472 C C . ALA A 1 66 ? -40.214 -6.245 21.758 1.00 61.50 66 ALA A C 1
ATOM 474 O O . ALA A 1 66 ? -40.394 -6.083 20.549 1.00 61.50 66 ALA A O 1
ATOM 475 N N . PRO A 1 67 ? -39.865 -5.209 22.545 1.00 55.91 67 PRO A N 1
ATOM 476 C CA . PRO A 1 67 ? -39.522 -3.915 21.975 1.00 55.91 67 PRO A CA 1
ATOM 477 C C . PRO A 1 67 ? -38.232 -4.062 21.165 1.00 55.91 67 PRO A C 1
ATOM 479 O O . PRO A 1 67 ? -37.162 -4.295 21.724 1.00 55.91 67 PRO A O 1
ATOM 482 N N . THR A 1 68 ? -38.345 -3.934 19.845 1.00 53.31 68 THR A N 1
ATOM 483 C CA . THR A 1 68 ? -37.211 -3.720 18.946 1.00 53.31 68 THR A CA 1
ATOM 484 C C . THR A 1 68 ? -36.422 -2.516 19.464 1.00 53.31 68 THR A C 1
ATOM 486 O O . THR A 1 68 ? -37.000 -1.431 19.577 1.00 53.31 68 THR A O 1
ATOM 489 N N . PRO A 1 69 ? -35.131 -2.664 19.810 1.00 60.69 69 PRO A N 1
ATOM 490 C CA . PRO A 1 69 ? -34.266 -1.512 19.980 1.00 60.69 69 PRO A CA 1
ATOM 491 C C . PRO A 1 69 ? -34.289 -0.751 18.659 1.00 60.69 69 PRO A C 1
ATOM 493 O O . PRO A 1 69 ? -33.963 -1.315 17.616 1.00 60.69 69 PRO A O 1
ATOM 496 N N . THR A 1 70 ? -34.729 0.505 18.685 1.00 48.41 70 THR A N 1
ATOM 497 C CA . THR A 1 70 ? -34.525 1.427 17.571 1.00 48.41 70 THR A CA 1
ATOM 498 C C . THR A 1 70 ? -33.025 1.666 17.473 1.00 48.41 70 THR A C 1
ATOM 500 O O . THR A 1 70 ? -32.498 2.615 18.049 1.00 48.41 70 THR A O 1
ATOM 503 N N . GLU A 1 71 ? -32.322 0.747 16.821 1.00 56.22 71 GLU A N 1
ATOM 504 C CA . GLU A 1 71 ? -30.962 0.984 16.380 1.00 56.22 71 GLU A CA 1
ATOM 505 C C . GLU A 1 71 ? -31.040 2.151 15.391 1.00 56.22 71 GLU A C 1
ATOM 507 O O . GLU A 1 71 ? -31.863 2.114 14.465 1.00 56.22 71 GLU A O 1
ATOM 512 N N . PRO A 1 72 ? -30.301 3.247 15.621 1.00 55.50 72 PRO A N 1
ATOM 513 C CA . PRO A 1 72 ? -30.269 4.328 14.660 1.00 55.50 72 PRO A CA 1
ATOM 514 C C . PRO A 1 72 ? -29.725 3.741 13.364 1.00 55.50 72 PRO A C 1
ATOM 516 O O . PRO A 1 72 ? -28.588 3.286 13.328 1.00 55.50 72 PRO A O 1
ATOM 519 N N . THR A 1 73 ? -30.546 3.737 12.31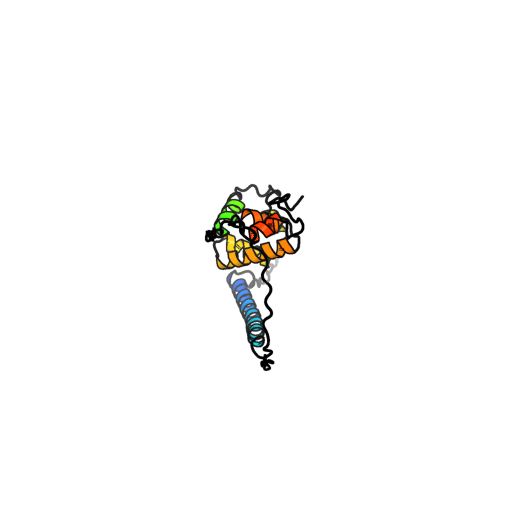4 1.00 48.28 73 THR A N 1
ATOM 520 C CA . THR A 1 73 ? -30.079 3.509 10.949 1.00 48.28 73 THR A CA 1
ATOM 521 C C . THR A 1 73 ? -28.880 4.431 10.739 1.00 48.28 73 THR A C 1
ATOM 523 O O . THR A 1 73 ? -29.081 5.652 10.777 1.00 48.28 73 THR A O 1
ATOM 526 N N . PRO A 1 74 ? -27.648 3.909 10.584 1.00 50.31 74 PRO A N 1
ATOM 527 C CA . PRO A 1 74 ? -26.543 4.760 10.207 1.00 50.31 74 PRO A CA 1
ATOM 528 C C . PRO A 1 74 ? -26.918 5.319 8.841 1.00 50.31 74 PRO A C 1
ATOM 530 O O . PRO A 1 74 ? -27.103 4.581 7.872 1.00 50.31 74 PRO A O 1
ATOM 533 N N . THR A 1 75 ? -27.140 6.630 8.784 1.00 47.62 75 THR A N 1
ATOM 534 C CA . THR A 1 75 ? -27.149 7.349 7.517 1.00 47.62 75 THR A CA 1
ATOM 535 C C . THR A 1 75 ? -25.866 6.939 6.803 1.00 47.62 75 THR A C 1
ATOM 537 O O . THR A 1 75 ? -24.808 7.087 7.418 1.00 47.62 75 THR A O 1
ATOM 540 N N . PRO A 1 76 ? -25.921 6.413 5.566 1.00 45.88 76 PRO A N 1
ATOM 541 C CA . PRO A 1 76 ? -24.725 6.219 4.772 1.00 45.88 76 PRO A CA 1
ATOM 542 C C . PRO A 1 76 ? -24.100 7.599 4.593 1.00 45.88 76 PRO A C 1
ATOM 544 O O . PRO A 1 76 ? -24.560 8.410 3.788 1.00 45.88 76 PRO A O 1
ATOM 547 N N . THR A 1 77 ? -23.118 7.913 5.431 1.00 47.88 77 THR A N 1
ATOM 548 C CA . THR A 1 77 ? -22.176 8.977 5.149 1.00 47.88 77 THR A CA 1
ATOM 549 C C . THR A 1 77 ? -21.450 8.465 3.926 1.00 47.88 77 THR A C 1
ATOM 551 O O . THR A 1 77 ? -20.666 7.529 4.027 1.00 47.88 77 THR A O 1
ATOM 554 N N . GLU A 1 78 ? -21.830 8.982 2.760 1.00 45.91 78 GLU A N 1
ATOM 555 C CA . GLU A 1 78 ? -21.116 8.751 1.514 1.00 45.91 78 GLU A CA 1
ATOM 556 C C . GLU A 1 78 ? -19.631 8.971 1.830 1.00 45.91 78 GLU A C 1
ATOM 558 O O . GLU A 1 78 ? -19.280 10.088 2.240 1.00 45.91 78 GLU A O 1
ATOM 563 N N . PRO A 1 79 ? -18.785 7.919 1.791 1.00 47.78 79 PRO A N 1
ATOM 564 C CA . PRO A 1 79 ? -17.385 8.090 2.107 1.00 47.78 79 PRO A CA 1
ATOM 565 C C . PRO A 1 79 ? -16.886 9.089 1.083 1.00 47.78 79 PRO A C 1
ATOM 567 O O . PRO A 1 79 ? -16.939 8.864 -0.126 1.00 47.78 79 PRO A O 1
ATOM 570 N N . THR A 1 80 ? -16.480 10.257 1.567 1.00 46.53 80 THR A N 1
ATOM 571 C CA . THR A 1 80 ? -15.701 11.167 0.749 1.00 46.53 80 THR A CA 1
ATOM 572 C C . THR A 1 80 ? -14.384 10.434 0.573 1.00 46.53 80 THR A C 1
ATOM 574 O O . THR A 1 80 ? -13.512 10.554 1.425 1.00 46.53 80 THR A O 1
ATOM 577 N N . SER A 1 81 ? -14.301 9.580 -0.454 1.00 51.41 81 SER A N 1
ATOM 578 C CA . SER A 1 81 ? -13.085 8.890 -0.861 1.00 51.41 81 SER A CA 1
ATOM 579 C C . SER A 1 81 ? -12.086 9.978 -1.195 1.00 51.41 81 SER A C 1
ATOM 581 O O . SER A 1 81 ? -12.062 10.520 -2.302 1.00 51.41 81 SER A O 1
ATOM 583 N N . VAL A 1 82 ? -11.319 10.382 -0.190 1.00 54.25 82 VAL A N 1
ATOM 584 C CA . VAL A 1 82 ? -10.121 11.159 -0.416 1.00 54.25 82 VAL A CA 1
ATOM 585 C C . VAL A 1 82 ? -9.248 10.228 -1.244 1.00 54.25 82 VAL A C 1
ATOM 587 O O . VAL A 1 82 ? -8.951 9.128 -0.784 1.00 54.25 82 VAL A O 1
ATOM 590 N N . PRO A 1 83 ? -8.913 10.584 -2.494 1.00 54.8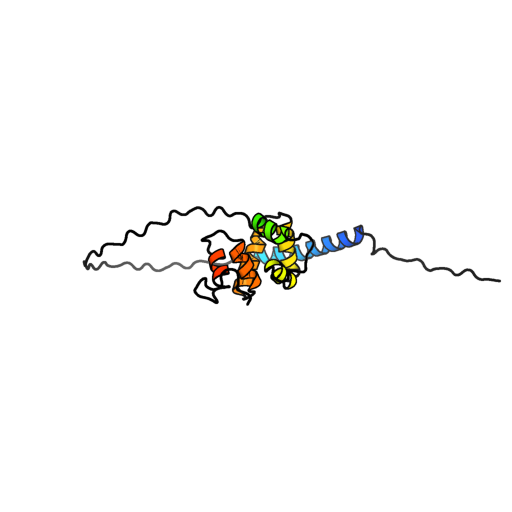1 83 PRO A N 1
ATOM 591 C CA . PRO A 1 83 ? -8.111 9.700 -3.311 1.00 54.81 83 PRO A CA 1
ATOM 592 C C . PRO A 1 83 ? -6.789 9.469 -2.583 1.00 54.81 83 PRO A C 1
ATOM 594 O O . PRO A 1 83 ? -6.156 10.432 -2.139 1.00 54.81 83 PRO A O 1
ATOM 597 N N . ILE A 1 84 ? -6.375 8.204 -2.516 1.00 61.22 84 ILE A N 1
ATOM 598 C CA . ILE A 1 84 ? -5.090 7.703 -2.006 1.00 61.22 84 ILE A CA 1
ATOM 599 C C . ILE A 1 84 ? -3.894 8.611 -2.367 1.00 61.22 84 ILE A C 1
ATOM 601 O O . ILE A 1 84 ? -2.942 8.723 -1.600 1.00 61.22 84 ILE A O 1
ATOM 605 N N . ILE A 1 85 ? -3.978 9.341 -3.486 1.00 53.00 85 ILE A N 1
ATOM 606 C CA . ILE A 1 85 ? -3.040 10.390 -3.917 1.00 53.00 85 ILE A CA 1
ATOM 607 C C . ILE A 1 85 ? -2.690 11.399 -2.809 1.00 53.00 85 ILE A C 1
ATOM 609 O O . ILE A 1 85 ? -1.530 11.792 -2.712 1.00 53.00 85 ILE A O 1
ATOM 613 N N . ILE A 1 86 ? -3.646 11.846 -1.986 1.00 55.78 86 ILE A N 1
ATOM 614 C CA . ILE A 1 86 ? -3.360 12.851 -0.944 1.00 55.78 86 ILE A CA 1
ATOM 615 C C . ILE A 1 86 ? -2.601 12.209 0.224 1.00 55.78 86 ILE A C 1
ATOM 617 O O . ILE A 1 86 ? -1.606 12.767 0.678 1.00 55.78 86 ILE A O 1
ATOM 621 N N . ALA A 1 87 ? -3.005 11.010 0.647 1.00 58.31 87 ALA A N 1
ATOM 622 C CA . ALA A 1 87 ? -2.374 10.306 1.760 1.00 58.31 87 ALA A CA 1
ATOM 623 C C . ALA A 1 87 ? -0.965 9.794 1.402 1.00 58.31 87 ALA A C 1
ATOM 625 O O . ALA A 1 87 ? -0.021 9.986 2.165 1.00 58.31 87 ALA A O 1
ATOM 626 N N . LEU A 1 88 ? -0.779 9.245 0.195 1.00 61.00 88 LEU A N 1
ATOM 627 C CA . LEU A 1 88 ? 0.545 8.887 -0.327 1.00 61.00 88 LEU A CA 1
ATOM 628 C C . LEU A 1 88 ? 1.421 10.110 -0.574 1.00 61.00 88 LEU A C 1
ATOM 630 O O . LEU A 1 88 ? 2.634 10.016 -0.444 1.00 61.00 88 LEU A O 1
ATOM 634 N N . GLY A 1 89 ? 0.832 11.248 -0.941 1.00 55.91 89 GLY A N 1
ATOM 635 C CA . GLY A 1 89 ? 1.542 12.514 -1.098 1.00 55.91 89 GLY A CA 1
ATOM 636 C C . GLY A 1 89 ? 2.108 13.050 0.218 1.00 55.91 89 GLY A C 1
ATOM 637 O O . GLY A 1 89 ? 3.180 13.644 0.192 1.00 55.91 89 GLY A O 1
ATOM 638 N N . ASP A 1 90 ? 1.452 12.803 1.355 1.00 52.94 90 ASP A N 1
ATOM 639 C CA . ASP A 1 90 ? 1.971 13.138 2.689 1.00 52.94 90 ASP A CA 1
ATOM 640 C C . ASP A 1 90 ? 2.984 12.095 3.203 1.00 52.94 90 ASP A C 1
ATOM 642 O O . ASP A 1 90 ? 4.002 12.477 3.786 1.00 52.94 90 ASP A O 1
ATOM 646 N N . LEU A 1 91 ? 2.790 10.803 2.899 1.00 52.88 91 LEU A N 1
ATOM 647 C CA . LEU A 1 91 ? 3.773 9.739 3.181 1.00 52.88 91 LEU A CA 1
ATOM 648 C C . LEU A 1 91 ? 5.067 9.925 2.358 1.00 52.88 91 LEU A C 1
ATOM 650 O O . LEU A 1 91 ? 6.169 9.902 2.901 1.00 52.88 91 LEU A O 1
ATOM 654 N N . ASN A 1 92 ? 4.946 10.235 1.062 1.00 51.28 92 ASN A N 1
ATOM 655 C CA . ASN A 1 92 ? 6.070 10.572 0.179 1.00 51.28 92 ASN A CA 1
ATOM 656 C C . ASN A 1 92 ? 6.545 12.025 0.331 1.00 51.28 92 ASN A C 1
ATOM 658 O O . ASN A 1 92 ? 7.664 12.345 -0.057 1.00 51.28 92 ASN A O 1
ATOM 662 N N . GLY A 1 93 ? 5.740 12.934 0.881 1.00 40.84 93 GLY A N 1
ATOM 663 C CA . GLY A 1 93 ? 6.099 14.338 1.126 1.00 40.84 93 GLY A CA 1
ATOM 664 C C . GLY A 1 93 ? 7.134 14.499 2.241 1.00 40.84 93 GLY A C 1
ATOM 665 O O . GLY A 1 93 ? 7.880 15.482 2.272 1.00 40.84 93 GLY A O 1
ATOM 666 N N . ALA A 1 94 ? 7.264 13.478 3.092 1.00 43.41 94 ALA A N 1
ATOM 667 C CA . ALA A 1 94 ? 8.397 13.278 3.983 1.00 43.41 94 ALA A CA 1
ATOM 668 C C . ALA A 1 94 ? 9.673 12.790 3.261 1.00 43.41 94 ALA A C 1
ATOM 670 O O . ALA A 1 94 ? 10.713 12.662 3.908 1.00 43.41 94 ALA A O 1
ATOM 671 N N . ALA A 1 95 ? 9.683 12.652 1.924 1.00 42.50 95 ALA A N 1
ATOM 672 C CA . ALA A 1 95 ? 10.899 12.548 1.101 1.00 42.50 95 ALA A CA 1
ATOM 673 C C . ALA A 1 95 ? 11.693 13.871 1.054 1.00 42.50 95 ALA A C 1
ATOM 675 O O . ALA A 1 95 ? 12.304 14.250 0.051 1.00 42.50 95 ALA A O 1
ATOM 676 N N . SER A 1 96 ? 11.748 14.568 2.186 1.00 38.69 96 SER A N 1
ATOM 677 C CA . SER A 1 96 ? 12.767 15.541 2.527 1.00 38.69 96 SER A CA 1
ATOM 678 C C . SER A 1 96 ? 14.113 14.828 2.699 1.00 38.69 96 SER A C 1
ATOM 680 O O . SER A 1 96 ? 14.655 14.808 3.793 1.00 38.69 96 SER A O 1
ATOM 682 N N . THR A 1 97 ? 14.686 14.265 1.630 1.00 42.41 97 THR A N 1
ATOM 683 C CA . THR A 1 97 ? 16.103 13.839 1.505 1.00 42.41 97 THR A CA 1
ATOM 684 C C . THR A 1 97 ? 16.707 12.943 2.604 1.00 42.41 97 THR A C 1
ATOM 686 O O . THR A 1 97 ? 17.900 12.655 2.541 1.00 42.41 97 THR A O 1
ATOM 689 N N . ASP A 1 98 ? 15.925 12.467 3.569 1.00 42.91 98 ASP A N 1
ATOM 690 C CA . ASP A 1 98 ? 16.380 11.626 4.671 1.00 42.91 98 ASP A CA 1
ATOM 691 C C . ASP A 1 98 ? 15.757 10.237 4.534 1.00 42.91 98 ASP A C 1
ATOM 693 O O . ASP A 1 98 ? 14.896 9.805 5.294 1.00 42.91 98 ASP A O 1
ATOM 697 N N . THR A 1 99 ? 16.187 9.531 3.490 1.00 47.22 99 THR A N 1
ATOM 698 C CA . THR A 1 99 ? 15.778 8.164 3.123 1.00 47.22 99 THR A CA 1
ATOM 699 C C . THR A 1 99 ? 16.243 7.105 4.142 1.00 47.22 99 THR A C 1
ATOM 701 O O . THR A 1 99 ? 16.422 5.941 3.793 1.00 47.22 99 THR A O 1
ATOM 704 N N . THR A 1 100 ? 16.521 7.493 5.391 1.00 44.81 100 THR A N 1
ATOM 705 C CA . THR A 1 100 ? 17.069 6.613 6.434 1.00 44.81 100 THR A CA 1
ATOM 706 C C . THR A 1 100 ? 16.064 6.231 7.519 1.00 44.81 100 THR A C 1
ATOM 708 O O . THR A 1 100 ? 16.364 5.354 8.330 1.00 44.81 100 THR A O 1
ATOM 711 N N . SER A 1 101 ? 14.853 6.798 7.500 1.00 50.78 101 SER A N 1
ATOM 712 C CA . SER A 1 101 ? 13.747 6.348 8.349 1.00 50.78 101 SER A CA 1
ATOM 713 C C . SER A 1 101 ? 13.135 5.062 7.784 1.00 50.78 101 SER A C 1
ATOM 715 O O . SER A 1 101 ? 12.134 5.090 7.076 1.00 50.78 101 SER A O 1
ATOM 717 N N . VAL A 1 102 ? 13.733 3.918 8.118 1.00 53.22 102 VAL A N 1
ATOM 718 C CA . VAL A 1 102 ? 13.154 2.570 7.918 1.00 53.22 102 VAL A CA 1
ATOM 719 C C . VAL A 1 102 ? 11.856 2.335 8.708 1.00 53.22 102 VAL A C 1
ATOM 721 O O . VAL A 1 102 ? 11.281 1.257 8.620 1.00 53.22 102 VAL A O 1
ATOM 724 N N . ASP A 1 103 ? 11.391 3.337 9.454 1.00 67.75 103 ASP A N 1
ATOM 725 C CA . ASP A 1 103 ? 10.150 3.307 10.228 1.00 67.75 103 ASP A CA 1
ATOM 726 C C . ASP A 1 103 ? 8.909 3.714 9.402 1.00 67.75 103 ASP A C 1
ATOM 728 O O . ASP A 1 103 ? 7.804 3.750 9.939 1.00 67.75 103 ASP A O 1
ATOM 732 N N . ASP A 1 104 ? 9.068 4.042 8.112 1.00 84.50 104 ASP A N 1
ATOM 733 C CA . ASP A 1 104 ? 7.950 4.345 7.212 1.00 84.50 104 ASP A CA 1
ATOM 734 C C . ASP A 1 104 ? 7.397 3.056 6.560 1.00 84.50 104 ASP A C 1
ATOM 736 O O . ASP A 1 104 ? 8.130 2.375 5.827 1.00 84.50 104 ASP A O 1
ATOM 740 N N . PRO A 1 105 ? 6.116 2.701 6.788 1.00 86.00 105 PRO A N 1
ATOM 741 C CA . PRO A 1 105 ? 5.547 1.452 6.290 1.00 86.00 105 PRO A CA 1
ATOM 742 C C . PRO A 1 105 ? 5.490 1.418 4.758 1.00 86.00 105 PRO A C 1
ATOM 744 O O . PRO A 1 105 ? 5.701 0.358 4.166 1.00 86.00 105 PRO A O 1
ATOM 747 N N . PHE A 1 106 ? 5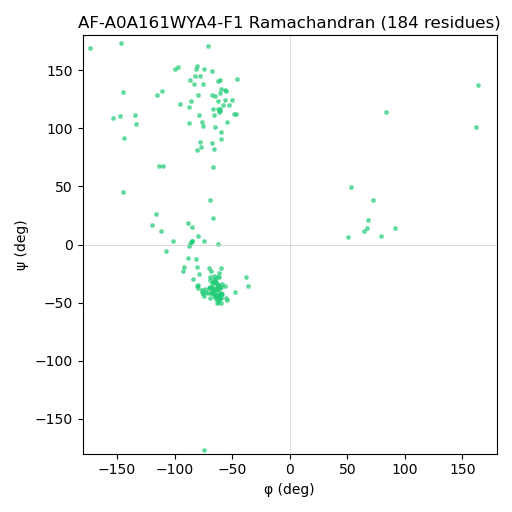.304 2.568 4.096 1.00 89.50 106 PHE A N 1
ATOM 748 C CA . PHE A 1 106 ? 5.317 2.641 2.635 1.00 89.50 106 PHE A CA 1
ATOM 749 C C . PHE A 1 106 ? 6.687 2.278 2.060 1.00 89.50 106 PHE A C 1
ATOM 751 O O . PHE A 1 106 ? 6.780 1.431 1.174 1.00 89.50 106 PHE A O 1
ATOM 758 N N . THR A 1 107 ? 7.762 2.831 2.616 1.00 88.31 107 THR A N 1
ATOM 759 C CA . THR A 1 107 ? 9.140 2.512 2.236 1.00 88.31 107 THR A CA 1
ATOM 760 C C . THR A 1 107 ? 9.447 1.035 2.475 1.00 88.31 107 THR A C 1
ATOM 762 O O . THR A 1 107 ? 10.012 0.386 1.593 1.00 88.31 107 THR A O 1
ATOM 765 N N . ALA A 1 108 ? 9.053 0.483 3.628 1.00 88.56 108 ALA A N 1
ATOM 766 C CA . ALA A 1 108 ? 9.253 -0.930 3.954 1.00 88.56 108 ALA A CA 1
ATOM 767 C C . ALA A 1 108 ? 8.533 -1.867 2.966 1.00 88.56 108 ALA A C 1
ATOM 769 O O . ALA A 1 108 ? 9.129 -2.835 2.484 1.00 88.56 108 ALA A O 1
ATOM 770 N N . TRP A 1 109 ? 7.283 -1.558 2.613 1.00 92.94 109 TRP A N 1
ATOM 771 C CA . TRP A 1 109 ? 6.545 -2.284 1.582 1.00 92.94 109 TRP A CA 1
ATOM 772 C C . TRP A 1 109 ? 7.221 -2.140 0.210 1.00 92.94 109 TRP A C 1
ATOM 774 O O . TRP A 1 109 ? 7.552 -3.147 -0.419 1.00 92.94 109 TRP A O 1
ATOM 784 N N . TYR A 1 110 ? 7.532 -0.911 -0.212 1.00 92.38 110 TYR A N 1
ATOM 785 C CA . TYR A 1 110 ? 8.070 -0.595 -1.538 1.00 92.38 110 TYR A CA 1
ATOM 786 C C . TYR A 1 110 ? 9.401 -1.305 -1.824 1.00 92.38 110 TYR A C 1
ATOM 788 O O . TYR A 1 110 ? 9.584 -1.862 -2.907 1.00 92.38 110 TYR A O 1
ATOM 796 N N . VAL A 1 111 ? 10.329 -1.357 -0.857 1.00 91.50 111 VAL A N 1
ATOM 797 C CA . VAL A 1 111 ? 11.619 -2.058 -1.043 1.00 91.50 111 VAL A CA 1
ATOM 798 C C . VAL A 1 111 ? 11.473 -3.578 -1.145 1.00 91.50 111 VAL A C 1
ATOM 800 O O . VAL A 1 111 ? 12.360 -4.237 -1.689 1.00 91.50 111 VAL A O 1
ATOM 803 N N . SER A 1 112 ? 10.384 -4.135 -0.609 1.00 89.69 112 SER A N 1
ATOM 804 C CA . SER A 1 112 ? 10.073 -5.567 -0.676 1.00 89.69 112 SER A CA 1
ATOM 805 C C . SER A 1 112 ? 9.209 -5.942 -1.884 1.00 89.69 112 SER A C 1
ATOM 807 O O . SER A 1 112 ? 9.186 -7.108 -2.282 1.00 89.69 112 SER A O 1
ATOM 809 N N . ALA A 1 113 ? 8.528 -4.959 -2.474 1.00 93.38 113 ALA A N 1
ATOM 810 C CA . ALA A 1 113 ? 7.670 -5.130 -3.629 1.00 93.38 113 ALA A CA 1
ATOM 811 C C . ALA A 1 113 ? 8.473 -5.503 -4.887 1.00 93.38 113 ALA A C 1
ATOM 813 O O . ALA A 1 113 ? 9.630 -5.112 -5.064 1.00 93.38 113 ALA A O 1
ATOM 814 N N . ASP A 1 114 ? 7.847 -6.264 -5.785 1.00 96.25 114 ASP A N 1
ATOM 815 C CA . ASP A 1 114 ? 8.404 -6.519 -7.111 1.00 96.25 114 ASP A CA 1
ATOM 816 C C . ASP A 1 114 ? 8.348 -5.266 -8.011 1.00 96.25 114 ASP A C 1
ATOM 818 O O . ASP A 1 114 ? 7.726 -4.252 -7.690 1.00 96.25 114 ASP A O 1
ATOM 822 N N . LEU A 1 115 ? 9.010 -5.342 -9.171 1.00 95.06 115 LEU A N 1
ATOM 823 C CA . LEU A 1 115 ? 9.095 -4.222 -10.113 1.00 95.06 115 LEU A CA 1
ATOM 824 C C . LEU A 1 115 ? 7.731 -3.793 -10.678 1.00 95.06 115 LEU A C 1
ATOM 826 O O . LEU A 1 115 ? 7.583 -2.637 -11.067 1.00 95.06 115 LEU A O 1
ATOM 830 N N . GLU A 1 116 ? 6.754 -4.698 -10.763 1.00 96.56 116 GLU A N 1
ATOM 831 C CA . GLU A 1 116 ? 5.428 -4.383 -11.303 1.00 96.56 116 GLU A CA 1
ATOM 832 C C . GLU A 1 116 ? 4.632 -3.563 -10.283 1.00 96.56 116 GLU A C 1
ATOM 834 O O . GLU A 1 116 ? 4.068 -2.522 -10.619 1.00 96.56 116 GLU A O 1
ATOM 839 N N . ARG A 1 117 ? 4.670 -3.974 -9.014 1.00 95.00 117 ARG A N 1
ATOM 840 C CA . ARG A 1 117 ? 4.049 -3.263 -7.891 1.00 95.00 117 ARG A CA 1
ATOM 841 C C . ARG A 1 117 ? 4.699 -1.906 -7.634 1.00 95.00 117 ARG A C 1
ATOM 843 O O . ARG A 1 117 ? 3.987 -0.925 -7.429 1.00 95.00 117 ARG A O 1
ATOM 850 N N . GLN A 1 118 ? 6.030 -1.822 -7.715 1.00 94.88 118 GLN A N 1
ATOM 851 C CA . GLN A 1 118 ? 6.748 -0.543 -7.635 1.00 94.88 118 GLN A CA 1
ATOM 852 C C . GLN A 1 118 ? 6.318 0.411 -8.754 1.00 94.88 118 GLN A C 1
ATOM 854 O O . GLN A 1 118 ? 6.046 1.578 -8.490 1.00 94.88 118 GLN A O 1
ATOM 859 N N . ALA A 1 119 ? 6.175 -0.083 -9.988 1.00 94.62 119 ALA A N 1
ATOM 860 C CA . ALA A 1 119 ? 5.735 0.746 -11.108 1.00 94.62 119 ALA A CA 1
ATOM 861 C C . ALA A 1 119 ? 4.308 1.291 -10.919 1.00 94.62 119 ALA A C 1
ATOM 863 O O . ALA A 1 119 ? 4.048 2.445 -11.260 1.00 94.62 119 ALA A O 1
ATOM 864 N N . VAL A 1 120 ? 3.395 0.492 -10.354 1.00 95.31 120 VAL A N 1
ATOM 865 C CA . VAL A 1 120 ? 2.037 0.940 -9.991 1.00 95.31 120 VAL A CA 1
ATOM 866 C C . VAL A 1 120 ? 2.094 2.031 -8.919 1.00 95.31 120 VAL A C 1
ATOM 868 O O . VAL A 1 120 ? 1.438 3.066 -9.055 1.00 95.31 120 VAL A O 1
ATOM 871 N N . ALA A 1 121 ? 2.913 1.835 -7.884 1.00 93.06 121 ALA A N 1
ATOM 872 C CA . ALA A 1 121 ? 3.097 2.815 -6.820 1.00 93.06 121 ALA A CA 1
ATOM 873 C C . ALA A 1 121 ? 3.679 4.139 -7.341 1.00 93.06 121 ALA A C 1
ATOM 875 O O . ALA A 1 121 ? 3.164 5.211 -7.019 1.00 93.06 121 ALA A O 1
ATOM 876 N N . ASP A 1 122 ? 4.688 4.072 -8.211 1.00 92.44 122 ASP A N 1
ATOM 877 C CA . ASP A 1 122 ? 5.285 5.243 -8.855 1.00 92.44 122 ASP A CA 1
ATOM 878 C C . ASP A 1 122 ? 4.272 5.981 -9.735 1.00 92.44 122 ASP A C 1
ATOM 880 O O . ASP A 1 122 ? 4.191 7.209 -9.702 1.00 92.44 122 ASP A O 1
ATOM 884 N N . ALA A 1 123 ? 3.489 5.258 -10.540 1.00 91.25 123 ALA A N 1
ATOM 885 C CA . ALA A 1 123 ? 2.467 5.859 -11.391 1.00 91.25 123 ALA A CA 1
ATOM 886 C C . ALA A 1 123 ? 1.397 6.575 -10.551 1.00 91.25 123 ALA A C 1
ATOM 888 O O . ALA A 1 123 ? 1.077 7.734 -10.832 1.00 91.25 123 ALA A O 1
ATOM 889 N N . CYS A 1 124 ? 0.933 5.944 -9.468 1.00 93.38 124 CYS A N 1
ATOM 890 C CA . CYS A 1 124 ? 0.019 6.577 -8.522 1.00 93.38 124 CYS A CA 1
ATOM 891 C C . CYS A 1 124 ? 0.631 7.834 -7.878 1.00 93.38 124 CYS A C 1
ATOM 893 O O . CYS A 1 124 ? 0.008 8.896 -7.875 1.00 93.38 124 CYS A O 1
ATOM 895 N N . GLY A 1 125 ? 1.886 7.764 -7.415 1.00 87.88 125 GLY A N 1
ATOM 896 C CA . GLY A 1 125 ? 2.612 8.912 -6.860 1.00 87.88 125 GLY A CA 1
ATOM 897 C C . GLY A 1 125 ? 2.811 10.064 -7.856 1.00 87.88 125 GLY A C 1
ATOM 898 O O . GLY A 1 125 ? 2.909 11.222 -7.456 1.00 87.88 125 GLY A O 1
ATOM 899 N N . ASN A 1 126 ? 2.804 9.768 -9.159 1.00 88.62 126 ASN A N 1
ATOM 900 C CA . ASN A 1 126 ? 2.830 10.759 -10.239 1.00 88.62 126 ASN A CA 1
ATOM 901 C C . ASN A 1 126 ? 1.436 11.305 -10.617 1.00 88.62 126 ASN A C 1
ATOM 903 O O . ASN A 1 126 ? 1.326 12.118 -11.538 1.00 88.62 126 ASN A O 1
ATOM 907 N N . GLY A 1 127 ? 0.381 10.894 -9.907 1.00 86.88 127 GLY A N 1
ATOM 908 C CA . GLY A 1 127 ? -0.986 11.382 -10.079 1.00 86.88 127 GLY A CA 1
ATOM 909 C C . GLY A 1 127 ? -1.847 10.582 -11.059 1.00 86.88 127 GLY A C 1
ATOM 910 O O . GLY A 1 127 ? -2.902 11.074 -11.462 1.00 86.88 127 GLY A O 1
ATOM 911 N N . ASP A 1 128 ? -1.429 9.380 -11.462 1.00 90.94 128 ASP A N 1
ATOM 912 C CA . ASP A 1 128 ? -2.273 8.475 -12.247 1.00 90.94 128 ASP A CA 1
ATOM 913 C C . ASP A 1 128 ? -3.333 7.810 -11.350 1.00 90.94 128 ASP A C 1
ATOM 915 O O . ASP A 1 128 ? -3.040 6.904 -10.569 1.00 90.94 128 ASP A O 1
ATOM 919 N N . LEU A 1 129 ? -4.580 8.272 -11.484 1.00 89.94 129 LEU A N 1
ATOM 920 C CA . LEU A 1 129 ? -5.728 7.805 -10.705 1.00 89.94 129 LEU A CA 1
ATOM 921 C C . LEU A 1 129 ? -6.053 6.326 -10.934 1.00 89.94 129 LEU A C 1
ATOM 923 O O . LEU A 1 129 ? -6.424 5.640 -9.982 1.00 89.94 129 LEU A O 1
ATOM 927 N N . ASP A 1 130 ? -5.900 5.832 -12.164 1.00 92.69 130 ASP A N 1
ATOM 928 C CA . ASP A 1 130 ? -6.179 4.428 -12.472 1.00 92.69 130 ASP A CA 1
ATOM 929 C C . ASP A 1 130 ? -5.139 3.541 -11.779 1.00 92.69 130 ASP A C 1
ATOM 931 O O . ASP A 1 130 ? -5.480 2.538 -11.150 1.00 92.69 130 ASP A O 1
ATOM 935 N N . SER A 1 131 ? -3.872 3.961 -11.804 1.00 93.50 131 SER A N 1
ATOM 936 C CA . SER A 1 131 ? -2.799 3.285 -11.072 1.00 93.50 131 SER A CA 1
ATOM 937 C C . SER A 1 131 ? -2.993 3.343 -9.552 1.00 93.50 131 SER A C 1
ATOM 939 O O . SER A 1 131 ? -2.654 2.380 -8.870 1.00 93.50 131 SER A O 1
ATOM 941 N N . CYS A 1 132 ? -3.586 4.405 -8.998 1.00 93.75 132 CYS A N 1
ATOM 942 C CA . CYS A 1 132 ? -3.917 4.450 -7.569 1.00 93.75 132 CYS A CA 1
ATOM 943 C C . CYS A 1 132 ? -5.000 3.446 -7.169 1.00 93.75 132 CYS A C 1
ATOM 945 O O . CYS A 1 132 ? -4.852 2.775 -6.152 1.00 93.75 132 CYS A O 1
ATOM 947 N N . ALA A 1 133 ? -6.040 3.282 -7.988 1.00 92.31 133 ALA A N 1
ATOM 948 C CA . ALA A 1 133 ? -7.057 2.257 -7.749 1.00 92.31 133 ALA A CA 1
ATOM 949 C C . ALA A 1 133 ? -6.479 0.831 -7.847 1.00 92.31 133 ALA A C 1
ATOM 951 O O . ALA A 1 133 ? -6.956 -0.096 -7.191 1.00 92.31 133 ALA A O 1
ATOM 952 N N . VAL A 1 134 ? -5.444 0.630 -8.672 1.00 95.56 134 VAL A N 1
ATOM 953 C CA . VAL A 1 134 ? -4.701 -0.640 -8.714 1.00 95.56 134 VAL A CA 1
ATOM 954 C C . VAL A 1 134 ? -3.823 -0.800 -7.472 1.00 95.56 134 VAL A C 1
ATOM 956 O O . VAL A 1 134 ? -3.773 -1.891 -6.911 1.00 95.56 134 VAL A O 1
ATOM 959 N N . LEU A 1 135 ? -3.157 0.263 -7.015 1.00 95.62 135 LEU A N 1
ATOM 960 C CA . LEU A 1 135 ? -2.312 0.229 -5.821 1.00 95.62 135 LEU A CA 1
ATOM 961 C C . LEU A 1 135 ? -3.103 -0.170 -4.570 1.00 95.62 135 LEU A C 1
ATOM 963 O O . LEU A 1 135 ? -2.630 -1.004 -3.807 1.00 95.62 135 LEU A O 1
ATOM 967 N N . GLU A 1 136 ? -4.310 0.365 -4.395 1.00 94.56 136 GLU A N 1
ATOM 968 C CA . GLU A 1 136 ? -5.231 -0.000 -3.310 1.00 94.56 136 GLU A CA 1
ATOM 969 C C . GLU A 1 136 ? -5.501 -1.509 -3.272 1.00 94.56 136 GLU A C 1
ATOM 971 O O . GLU A 1 136 ? -5.341 -2.161 -2.242 1.00 94.56 136 GLU A O 1
ATOM 976 N N . GLN A 1 137 ? -5.813 -2.096 -4.431 1.00 96.12 137 GLN A N 1
ATOM 977 C CA . GLN A 1 137 ? -6.040 -3.537 -4.559 1.00 96.12 137 GLN A CA 1
ATOM 978 C C . GLN A 1 137 ? -4.780 -4.349 -4.255 1.00 96.12 137 GLN A C 1
ATOM 980 O O . GLN A 1 137 ? -4.866 -5.407 -3.633 1.00 96.12 137 GLN A O 1
ATOM 985 N N . VAL A 1 138 ? -3.609 -3.865 -4.679 1.00 96.62 138 VAL A N 1
ATOM 986 C CA . VAL A 1 138 ? -2.326 -4.503 -4.360 1.00 96.62 138 VAL A CA 1
ATOM 987 C C . VAL A 1 138 ? -2.074 -4.472 -2.854 1.00 96.62 138 VAL A C 1
ATOM 989 O O . VAL A 1 138 ? -1.712 -5.502 -2.294 1.00 96.62 138 VAL A O 1
ATOM 992 N N . LEU A 1 139 ? -2.300 -3.335 -2.191 1.00 96.06 139 LEU A N 1
ATOM 993 C CA . LEU A 1 139 ? -2.119 -3.191 -0.745 1.00 96.06 139 LEU A CA 1
ATOM 994 C C . LEU A 1 139 ? -3.105 -4.060 0.041 1.00 96.06 139 LEU A C 1
ATOM 996 O O . LEU A 1 139 ? -2.702 -4.726 0.991 1.00 96.06 139 LEU A O 1
ATOM 1000 N N . ALA A 1 140 ? -4.370 -4.111 -0.378 1.00 96.56 140 ALA A N 1
ATOM 1001 C CA . ALA A 1 140 ? -5.374 -4.976 0.230 1.00 96.56 140 ALA A CA 1
ATOM 1002 C C . ALA A 1 140 ? -4.987 -6.458 0.100 1.00 96.56 140 ALA A C 1
ATOM 1004 O O . ALA A 1 140 ? -5.004 -7.193 1.090 1.00 96.56 140 ALA A O 1
ATOM 1005 N N . GLN A 1 141 ? -4.570 -6.889 -1.095 1.00 97.38 141 GLN A N 1
ATOM 1006 C CA . GLN A 1 141 ? -4.118 -8.259 -1.329 1.00 97.38 141 GLN A CA 1
ATOM 1007 C C . GLN A 1 141 ? -2.877 -8.588 -0.490 1.00 97.38 141 GLN A C 1
ATOM 1009 O O . GLN A 1 141 ? -2.866 -9.587 0.225 1.00 97.38 141 GLN A O 1
ATOM 1014 N N . ASP A 1 142 ? -1.864 -7.725 -0.512 1.00 96.12 142 ASP A N 1
ATOM 1015 C CA . ASP A 1 142 ? -0.637 -7.902 0.264 1.00 96.12 142 ASP A CA 1
ATOM 1016 C C . ASP A 1 142 ? -0.914 -7.941 1.769 1.00 96.12 142 ASP A C 1
ATOM 1018 O O . ASP A 1 142 ? -0.324 -8.750 2.488 1.00 96.12 142 ASP A O 1
ATOM 1022 N N . CYS A 1 143 ? -1.861 -7.130 2.242 1.00 96.44 143 CYS A N 1
ATOM 1023 C CA . CYS A 1 143 ? -2.308 -7.167 3.623 1.00 96.44 143 CYS A CA 1
ATOM 1024 C C . CYS A 1 143 ? -2.922 -8.532 3.979 1.00 96.44 143 CYS A C 1
ATOM 1026 O O . CYS A 1 143 ? -2.537 -9.140 4.980 1.00 96.44 143 CYS A O 1
ATOM 1028 N N . THR A 1 144 ? -3.805 -9.074 3.130 1.00 96.38 144 THR A N 1
ATOM 1029 C CA . THR A 1 144 ? -4.356 -10.430 3.332 1.00 96.38 144 THR A CA 1
ATOM 1030 C C . THR A 1 144 ? -3.305 -11.537 3.210 1.00 96.38 144 THR A C 1
ATOM 1032 O O . THR A 1 144 ? -3.419 -12.568 3.871 1.00 96.38 144 THR A O 1
ATOM 1035 N N . ASP A 1 145 ? -2.244 -11.301 2.436 1.00 95.19 145 ASP A N 1
ATOM 1036 C CA . ASP A 1 145 ? -1.095 -12.197 2.285 1.00 95.19 145 ASP A CA 1
ATOM 1037 C C . ASP A 1 145 ? -0.038 -12.004 3.391 1.00 95.19 145 ASP A C 1
ATOM 1039 O O . ASP A 1 145 ? 1.076 -12.524 3.293 1.00 95.19 145 ASP A O 1
ATOM 1043 N N . THR A 1 146 ? -0.386 -11.315 4.485 1.00 90.25 146 THR A N 1
ATOM 1044 C CA . THR A 1 146 ? 0.439 -11.098 5.691 1.00 90.25 146 THR A CA 1
ATOM 1045 C C . THR A 1 146 ? 1.668 -10.204 5.496 1.00 90.25 146 THR A C 1
ATOM 1047 O O . THR A 1 146 ? 2.598 -10.211 6.305 1.00 90.25 146 THR A O 1
ATOM 1050 N N . VAL A 1 147 ? 1.675 -9.374 4.452 1.00 93.56 147 VAL A N 1
ATOM 1051 C CA . VAL A 1 147 ? 2.648 -8.287 4.305 1.00 93.56 147 VAL A CA 1
ATOM 1052 C C . VAL A 1 147 ? 2.209 -7.132 5.205 1.00 93.56 147 VAL A C 1
ATOM 1054 O O . VAL A 1 147 ? 1.477 -6.238 4.794 1.00 93.56 147 VAL A O 1
ATOM 1057 N N . TYR A 1 148 ? 2.651 -7.147 6.462 1.00 92.75 148 TYR A N 1
ATOM 1058 C CA . TYR A 1 148 ? 2.162 -6.221 7.493 1.00 92.75 148 TYR A CA 1
ATOM 1059 C C . TYR A 1 148 ? 2.313 -4.739 7.152 1.00 92.75 148 TYR A C 1
ATOM 1061 O O . TYR A 1 148 ? 1.412 -3.958 7.438 1.00 92.75 148 TYR A O 1
ATOM 1069 N N . ALA A 1 149 ? 3.397 -4.371 6.466 1.00 92.19 149 ALA A N 1
ATOM 1070 C CA . ALA A 1 149 ? 3.595 -3.006 5.994 1.00 92.19 149 ALA A CA 1
ATOM 1071 C C . ALA A 1 149 ? 2.463 -2.546 5.052 1.00 92.19 149 ALA A C 1
ATOM 1073 O O . ALA A 1 149 ? 2.069 -1.387 5.099 1.00 92.19 149 ALA A O 1
ATOM 1074 N N . ALA A 1 150 ? 1.889 -3.450 4.246 1.00 94.69 150 ALA A N 1
ATOM 1075 C CA . ALA A 1 150 ? 0.743 -3.138 3.394 1.00 94.69 150 ALA A CA 1
ATOM 1076 C C . ALA A 1 150 ? -0.525 -2.860 4.211 1.00 94.69 150 ALA A C 1
ATOM 1078 O O . ALA A 1 150 ? -1.239 -1.910 3.903 1.00 94.69 150 ALA A O 1
ATOM 1079 N N . CYS A 1 151 ? -0.774 -3.631 5.276 1.00 95.75 151 CYS A N 1
ATOM 1080 C CA . CYS A 1 151 ? -1.885 -3.373 6.198 1.00 95.75 151 CYS A CA 1
ATOM 1081 C C . CYS A 1 151 ? -1.747 -2.024 6.905 1.00 95.75 151 CYS A C 1
ATOM 1083 O O . CYS A 1 151 ? -2.733 -1.305 7.050 1.00 95.75 151 CYS A O 1
ATOM 1085 N N . ASP A 1 152 ? -0.524 -1.677 7.312 1.00 93.38 152 ASP A N 1
ATOM 1086 C CA . ASP A 1 152 ? -0.243 -0.402 7.969 1.00 93.38 152 ASP A CA 1
ATOM 1087 C C . ASP A 1 152 ? -0.539 0.770 7.037 1.00 93.38 152 ASP A C 1
ATOM 1089 O O . ASP A 1 152 ? -1.223 1.709 7.434 1.00 93.38 152 ASP A O 1
ATOM 1093 N N . ILE A 1 153 ? -0.097 0.689 5.777 1.00 93.81 153 ILE A N 1
ATOM 1094 C CA . ILE A 1 153 ? -0.422 1.697 4.761 1.00 93.81 153 ILE A CA 1
ATOM 1095 C C . ILE A 1 153 ? -1.938 1.778 4.575 1.00 93.81 153 ILE A C 1
ATOM 1097 O O . ILE A 1 153 ? -2.480 2.874 4.659 1.00 93.81 153 ILE A O 1
ATOM 1101 N N . LEU A 1 154 ? -2.610 0.639 4.366 1.00 94.25 154 LEU A N 1
ATOM 1102 C CA . LEU A 1 154 ? -4.053 0.570 4.122 1.00 94.25 154 LEU A CA 1
ATOM 1103 C C . LEU A 1 154 ? -4.842 1.256 5.250 1.00 94.25 154 LEU A C 1
ATOM 1105 O O . LEU A 1 154 ? -5.675 2.110 4.987 1.00 94.25 154 LEU A O 1
ATOM 1109 N N . TYR A 1 155 ? -4.504 0.986 6.513 1.00 93.75 155 TYR A N 1
ATOM 1110 C CA . TYR A 1 155 ? -5.146 1.645 7.654 1.00 93.75 155 TYR A CA 1
ATOM 1111 C C . TYR A 1 155 ? -4.990 3.177 7.645 1.00 93.75 155 TYR A C 1
ATOM 1113 O O . TYR A 1 155 ? -5.905 3.890 8.040 1.00 93.75 155 TYR A O 1
ATOM 1121 N N . PHE A 1 156 ? -3.841 3.704 7.209 1.00 90.69 156 PHE A N 1
ATOM 1122 C CA . PHE A 1 156 ? -3.590 5.150 7.221 1.00 90.69 156 PHE A CA 1
ATOM 1123 C C . PHE A 1 156 ? -4.142 5.900 6.007 1.00 90.69 156 PHE A C 1
ATOM 1125 O O . PHE A 1 156 ? -4.411 7.098 6.116 1.00 90.69 156 PHE A O 1
ATOM 1132 N N . VAL A 1 157 ? -4.232 5.248 4.846 1.00 90.81 157 VAL A N 1
ATOM 1133 C CA . VAL A 1 157 ? -4.637 5.911 3.594 1.00 90.81 157 VAL A CA 1
ATOM 1134 C C . VAL A 1 157 ? -6.134 5.823 3.331 1.00 90.81 157 VAL A C 1
ATOM 1136 O O . VAL A 1 157 ? -6.661 6.655 2.590 1.00 90.81 157 VAL A O 1
ATOM 1139 N N . GLU A 1 158 ? -6.807 4.841 3.925 1.00 92.19 158 GLU A N 1
ATOM 1140 C CA . GLU A 1 158 ? -8.221 4.591 3.686 1.00 92.19 158 GLU A CA 1
ATOM 1141 C C . GLU A 1 158 ? -9.134 5.506 4.512 1.00 92.19 158 GLU A C 1
ATOM 1143 O O . GLU A 1 158 ? -8.774 5.942 5.608 1.00 92.19 158 GLU A O 1
ATOM 1148 N N . PRO A 1 159 ? -10.341 5.822 4.010 1.00 90.06 159 PRO A N 1
ATOM 1149 C CA . PRO A 1 159 ? -11.307 6.607 4.765 1.00 90.06 159 PRO A CA 1
ATOM 1150 C C . PRO A 1 159 ? -11.721 5.919 6.073 1.00 90.06 159 PRO A C 1
ATOM 1152 O O . PRO A 1 159 ? -11.980 4.713 6.084 1.00 90.06 159 PRO A O 1
ATOM 1155 N N . GLU A 1 160 ? -11.892 6.716 7.134 1.00 90.50 160 GLU A N 1
ATOM 1156 C CA . GLU A 1 160 ? -12.442 6.244 8.410 1.00 90.50 160 GLU A CA 1
ATOM 1157 C C . GLU A 1 160 ? -13.822 5.576 8.215 1.00 90.50 160 GLU A C 1
ATOM 1159 O O . GLU A 1 160 ? -14.721 6.125 7.568 1.00 90.50 160 GLU A O 1
ATOM 1164 N N . GLY A 1 161 ? -14.001 4.398 8.808 1.00 89.81 161 GLY A N 1
ATOM 1165 C CA . GLY A 1 161 ? -15.166 3.525 8.714 1.00 89.81 161 GLY A CA 1
ATOM 1166 C C . GLY A 1 161 ? -15.251 2.685 7.436 1.00 89.81 161 GLY A C 1
ATOM 1167 O O . GLY A 1 161 ? -16.295 2.071 7.203 1.00 89.81 161 GLY A O 1
ATOM 1168 N N . SER A 1 162 ? -14.224 2.680 6.581 1.00 92.06 162 SER A N 1
ATOM 1169 C CA . SER A 1 162 ? -14.217 1.859 5.364 1.00 92.06 162 SER A CA 1
ATOM 1170 C C . SER A 1 162 ? -13.845 0.399 5.650 1.00 92.06 162 SER A C 1
ATOM 1172 O O . SER A 1 162 ? -13.107 0.094 6.583 1.00 92.06 162 SER A O 1
ATOM 1174 N N . GLU A 1 163 ? -14.312 -0.525 4.800 1.00 94.44 163 GLU A N 1
ATOM 1175 C CA . GLU A 1 163 ? -13.958 -1.951 4.917 1.00 94.44 163 GLU A CA 1
ATOM 1176 C C . GLU A 1 163 ? -12.446 -2.195 4.763 1.00 94.44 163 GLU A C 1
ATOM 1178 O O . GLU A 1 163 ? -11.910 -3.159 5.313 1.00 94.44 163 GLU A O 1
ATOM 1183 N N . LEU A 1 164 ? -11.752 -1.327 4.021 1.00 94.00 164 LEU A N 1
ATOM 1184 C CA . LEU A 1 164 ? -10.308 -1.413 3.826 1.00 94.00 164 LEU A CA 1
ATOM 1185 C C . LEU A 1 164 ? -9.529 -0.844 5.018 1.00 94.00 164 LEU A C 1
ATOM 1187 O O . LEU A 1 164 ? -8.516 -1.428 5.398 1.00 94.00 164 LEU A O 1
ATOM 1191 N N . GLU A 1 165 ? -10.023 0.208 5.674 1.00 94.31 165 GLU A N 1
ATOM 1192 C CA . GLU A 1 165 ? -9.478 0.632 6.969 1.00 94.31 165 GLU A CA 1
ATOM 1193 C C . GLU A 1 165 ? -9.610 -0.502 8.000 1.00 94.31 165 GLU A C 1
ATOM 1195 O O . GLU A 1 165 ? -8.629 -0.847 8.659 1.00 94.31 165 GLU A O 1
ATOM 1200 N N . ASP A 1 166 ? -10.778 -1.152 8.080 1.00 95.19 166 ASP A N 1
ATOM 1201 C CA . ASP A 1 166 ? -11.016 -2.318 8.945 1.00 95.19 166 ASP A CA 1
ATOM 1202 C C . ASP A 1 166 ? -10.057 -3.485 8.631 1.00 95.19 166 ASP A C 1
ATOM 1204 O O . ASP A 1 166 ? -9.497 -4.129 9.530 1.00 95.19 166 ASP A O 1
ATOM 1208 N N . LEU A 1 167 ? -9.827 -3.764 7.345 1.00 95.12 167 LEU A N 1
ATOM 1209 C CA . LEU A 1 167 ? -8.869 -4.775 6.899 1.00 95.12 167 LEU A CA 1
ATOM 1210 C C . LEU A 1 167 ? -7.440 -4.442 7.359 1.00 95.12 167 LEU A C 1
ATOM 1212 O O . LEU A 1 167 ? -6.732 -5.317 7.870 1.00 95.12 167 LEU A O 1
ATOM 1216 N N . GLY A 1 168 ? -7.025 -3.183 7.210 1.00 95.00 168 GLY A N 1
ATOM 1217 C CA . GLY A 1 168 ? -5.729 -2.700 7.681 1.00 95.00 168 GLY A CA 1
ATOM 1218 C C . GLY A 1 168 ? -5.607 -2.780 9.205 1.00 95.00 168 GLY A C 1
ATOM 1219 O O . GLY A 1 168 ? -4.614 -3.290 9.722 1.00 95.00 168 GLY A O 1
ATOM 1220 N N . ALA A 1 169 ? -6.650 -2.372 9.934 1.00 94.88 169 ALA A N 1
ATOM 1221 C CA . ALA A 1 169 ? -6.689 -2.357 11.396 1.00 94.88 169 ALA A CA 1
ATOM 1222 C C . ALA A 1 169 ? -6.554 -3.753 12.023 1.00 94.88 169 ALA A C 1
ATOM 1224 O O . ALA A 1 169 ? -5.947 -3.915 13.083 1.00 94.88 169 ALA A O 1
ATOM 1225 N N . THR A 1 170 ? -7.110 -4.762 11.352 1.00 95.38 170 THR A N 1
ATOM 1226 C CA . THR A 1 170 ? -7.067 -6.174 11.766 1.00 95.38 170 THR A CA 1
ATOM 1227 C C . THR A 1 170 ? -5.810 -6.912 11.296 1.00 95.38 170 THR A C 1
ATOM 1229 O O . THR A 1 170 ? -5.660 -8.112 11.553 1.00 95.38 170 THR A O 1
ATOM 1232 N N . CYS A 1 171 ? -4.895 -6.212 10.618 1.00 94.50 171 CYS A N 1
ATOM 1233 C CA . CYS A 1 171 ? -3.684 -6.767 10.022 1.00 94.50 171 CYS A CA 1
ATOM 1234 C C . CYS A 1 171 ? -3.975 -7.953 9.096 1.00 94.50 171 CYS A C 1
ATOM 1236 O O . CYS A 1 171 ? -3.393 -9.028 9.249 1.00 94.50 171 CYS A O 1
ATOM 1238 N N . GLY A 1 172 ? -4.928 -7.785 8.176 1.00 90.62 172 GLY A N 1
ATOM 1239 C CA . GLY A 1 172 ? -5.323 -8.861 7.270 1.00 90.62 172 GLY A CA 1
ATOM 1240 C C . GLY A 1 172 ? -6.111 -9.956 7.986 1.00 90.62 172 GLY A C 1
ATOM 1241 O O . GLY A 1 172 ? -5.908 -11.141 7.724 1.00 90.62 172 GLY A O 1
ATOM 1242 N N . TYR A 1 173 ? -6.982 -9.569 8.925 1.00 89.56 173 TYR A N 1
ATOM 1243 C CA . TYR A 1 173 ? -7.795 -10.468 9.756 1.00 89.56 173 TYR A CA 1
ATOM 1244 C C . TYR A 1 173 ? -7.022 -11.385 10.716 1.00 89.56 173 TYR A C 1
ATOM 1246 O O . TYR A 1 173 ? -7.605 -12.304 11.299 1.00 89.56 173 TYR A O 1
ATOM 1254 N N . LEU A 1 174 ? -5.722 -11.157 10.916 1.00 87.38 174 LEU A N 1
ATOM 1255 C CA . LEU A 1 174 ? -4.942 -11.904 11.905 1.00 87.38 174 LEU A CA 1
ATOM 1256 C C . LEU A 1 174 ? -5.375 -11.585 13.336 1.00 87.38 174 LEU A C 1
ATOM 1258 O O . LEU A 1 174 ? -5.359 -12.468 14.198 1.00 87.38 174 LEU A O 1
ATOM 1262 N N . PHE A 1 175 ? -5.794 -10.344 13.578 1.00 88.12 175 PHE A N 1
ATOM 1263 C CA . PHE A 1 175 ? -6.378 -9.909 14.837 1.00 88.12 175 PHE A CA 1
ATOM 1264 C C . PHE A 1 175 ? -7.863 -9.613 14.629 1.00 88.12 175 PHE A C 1
ATOM 1266 O O . PHE A 1 175 ? -8.246 -8.932 13.687 1.00 88.12 175 PHE A O 1
ATOM 1273 N N . GLY A 1 176 ? -8.721 -10.129 15.511 1.00 87.31 176 GLY A N 1
ATOM 1274 C CA . GLY A 1 176 ? -10.170 -9.885 15.446 1.00 87.31 176 GLY A CA 1
ATOM 1275 C C . GLY A 1 176 ? -10.598 -8.527 16.012 1.00 87.31 176 GLY A C 1
ATOM 1276 O O . GLY A 1 176 ? -11.788 -8.299 16.212 1.00 87.31 176 GLY A O 1
ATOM 1277 N N . ASP A 1 177 ? -9.635 -7.671 16.343 1.00 89.38 177 ASP A N 1
ATOM 1278 C CA . ASP A 1 177 ? -9.836 -6.357 16.930 1.00 89.38 177 ASP A CA 1
ATOM 1279 C C . ASP A 1 177 ? -8.760 -5.380 16.437 1.00 89.38 177 ASP A C 1
ATOM 1281 O O . ASP A 1 177 ? -7.813 -5.753 15.747 1.00 89.38 177 ASP A O 1
ATOM 1285 N N . TRP A 1 178 ? -8.923 -4.114 16.805 1.00 92.56 178 TRP A N 1
ATOM 1286 C CA . TRP A 1 178 ? -8.079 -3.005 16.366 1.00 92.56 178 TRP A CA 1
ATOM 1287 C C . TRP A 1 178 ? -6.854 -2.772 17.268 1.00 92.56 178 TRP A C 1
ATOM 1289 O O . TRP A 1 178 ? -6.261 -1.693 17.248 1.00 92.56 178 TRP A O 1
ATOM 1299 N N . SER A 1 179 ? -6.453 -3.747 18.093 1.00 90.94 179 SER A N 1
ATOM 1300 C CA . SER A 1 179 ? -5.340 -3.562 19.045 1.00 90.94 179 SER A CA 1
ATOM 1301 C C . SER A 1 179 ? -4.008 -3.217 18.369 1.00 90.94 179 SER A C 1
ATOM 1303 O O . SER A 1 179 ? -3.121 -2.671 19.026 1.00 90.94 179 SER A O 1
ATOM 1305 N N . PHE A 1 180 ? -3.872 -3.526 17.077 1.00 88.75 180 PHE A N 1
ATOM 1306 C CA . PHE A 1 180 ? -2.658 -3.340 16.280 1.00 88.75 180 PHE A CA 1
ATOM 1307 C C . PHE A 1 180 ? -2.853 -2.406 15.082 1.00 88.75 180 PHE A C 1
ATOM 1309 O O . PHE A 1 180 ? -2.017 -2.391 14.182 1.00 88.75 180 PHE A O 1
ATOM 1316 N N . ALA A 1 181 ? -3.924 -1.611 15.071 1.00 91.94 181 ALA A N 1
ATOM 1317 C CA . ALA A 1 181 ? -4.230 -0.738 13.949 1.00 91.94 181 ALA A CA 1
ATOM 1318 C C . ALA A 1 181 ? -3.064 0.220 13.620 1.00 91.94 181 ALA A C 1
ATOM 1320 O O . ALA A 1 181 ? -2.557 0.935 14.494 1.00 91.94 181 ALA A O 1
ATOM 1321 N N . GLY A 1 182 ? -2.606 0.180 12.363 1.00 86.69 182 GLY A N 1
ATOM 1322 C CA . GLY A 1 182 ? -1.460 0.946 11.860 1.00 86.69 182 GLY A CA 1
ATOM 1323 C C . GLY A 1 182 ? -0.097 0.549 12.446 1.00 86.69 182 GLY A C 1
ATOM 1324 O O . GLY A 1 182 ? 0.844 1.344 12.377 1.00 86.69 182 GLY A O 1
ATOM 1325 N N . ARG A 1 183 ? -0.000 -0.611 13.113 1.00 91.00 183 ARG A N 1
ATOM 1326 C CA . ARG A 1 183 ? 1.228 -1.167 13.716 1.00 91.00 183 ARG A CA 1
ATOM 1327 C C . ARG A 1 183 ? 1.271 -2.694 13.625 1.00 91.00 183 ARG A C 1
ATOM 1329 O O . ARG A 1 183 ? 1.594 -3.384 14.595 1.00 91.00 183 ARG A O 1
ATOM 1336 N N . CYS A 1 184 ? 0.930 -3.216 12.462 1.00 89.75 184 CYS A N 1
ATOM 1337 C CA . CYS A 1 184 ? 0.898 -4.630 12.145 1.00 89.75 184 CYS A CA 1
ATOM 1338 C C . CYS A 1 184 ? 2.300 -5.243 12.076 1.00 89.75 184 CYS A C 1
ATOM 1340 O O . CYS A 1 184 ? 2.463 -6.418 12.406 1.00 89.75 184 CYS A O 1
ATOM 1342 N N . SER A 1 185 ? 3.327 -4.476 11.685 1.00 79.38 185 SER A N 1
ATOM 1343 C CA . SER A 1 185 ? 4.716 -4.939 11.762 1.00 79.38 185 SER A CA 1
ATOM 1344 C C . SER A 1 185 ? 5.316 -4.636 13.143 1.00 79.38 185 SER A C 1
ATOM 1346 O O . SER A 1 185 ? 5.643 -3.486 13.440 1.00 79.38 185 SER A O 1
ATOM 1348 N N . THR A 1 186 ? 5.462 -5.656 13.993 1.00 61.62 186 THR A N 1
ATOM 1349 C CA . THR A 1 186 ? 6.203 -5.582 15.273 1.00 61.62 186 THR A CA 1
ATOM 1350 C C . THR A 1 186 ? 7.637 -6.064 15.147 1.00 61.62 186 THR A C 1
ATOM 1352 O O . THR A 1 186 ? 7.821 -7.121 14.499 1.00 61.62 186 THR A O 1
#